Protein AF-A0A377UU51-F1 (afdb_monomer_lite)

Sequence (240 aa):
MYVAVKGGEKAIRAAHALQEQKRRGDGRLPELSVEQIGDQLSLAVDRVMTEGGIADRELAALALKQASGDNVEAIFLLRAYRTTLPRLAVSEPINTAEMRLERRISAVYKDIPGGQLLGPTYDYTHRLLDFTLLANGEAPSVQQADGEAEPTPHVFSLLTQQGLAKTEEDRGTPPDDITRTPPVYPCSRSSRLQQLMRAMKATCWRWPIRPSAAMAATIRLPARSAAATCRWKSSRKSWL

Organism: Klebsiella pneumoniae (NCBI:txid573)

Radius of gyration: 26.61 Å; chains: 1; bounding box: 72×54×82 Å

Secondary structure (DSSP, 8-state):
-------HHHHHHHHHHHHHHHHH--TTSPPPPHHHHHHHTHHHHHHHHHHHT---HHHHHHHHHHTTT-HHHHHHHHHHHHTTS-----PPPP-GGG---S-B--SS-SS-TT--B--S--TT------GGGGS--PPPPPPPP---------HHHHHHHTTSS-------PPPP-TTTS---SSPPHHHHHHHHHTS-HHHHTT----------------------------------

pLDDT: mean 82.19, std 23.67, range [23.73, 98.44]

InterPro domains:
  IPR008773 Phosphonate metabolism protein PhnI [PF05861] (1-201)

Structure (mmCIF, N/CA/C/O backbone):
data_AF-A0A377UU51-F1
#
_entry.id   AF-A0A377UU51-F1
#
loop_
_atom_site.group_PDB
_atom_site.id
_atom_site.type_symbol
_atom_site.label_atom_id
_atom_site.label_alt_id
_atom_site.label_comp_id
_atom_site.label_asym_id
_atom_site.label_entity_id
_atom_site.label_seq_id
_atom_site.pdbx_PDB_ins_code
_atom_site.Cartn_x
_atom_site.Cartn_y
_atom_site.Cartn_z
_atom_site.occupancy
_atom_site.B_iso_or_equiv
_atom_site.auth_seq_id
_atom_site.auth_comp_id
_atom_site.auth_asym_id
_atom_site.auth_atom_id
_atom_site.pdbx_PDB_model_num
ATOM 1 N N . MET A 1 1 ? 3.024 -12.412 54.256 1.00 44.19 1 MET A N 1
ATOM 2 C CA . MET A 1 1 ? 3.393 -13.378 53.197 1.00 44.19 1 MET A CA 1
ATOM 3 C C . MET A 1 1 ? 2.656 -12.962 51.932 1.00 44.19 1 MET A C 1
ATOM 5 O O . MET A 1 1 ? 1.440 -12.862 51.992 1.00 44.19 1 MET A O 1
ATOM 9 N N . TYR A 1 2 ? 3.354 -12.628 50.843 1.00 53.91 2 TYR A N 1
ATOM 10 C CA . TYR A 1 2 ? 2.700 -12.329 49.561 1.00 53.91 2 TYR A CA 1
ATOM 11 C C . TYR A 1 2 ? 2.515 -13.632 48.781 1.00 53.91 2 TYR A C 1
ATOM 13 O O . TYR A 1 2 ? 3.465 -14.398 48.635 1.00 53.91 2 TYR A O 1
ATOM 21 N N . VAL A 1 3 ? 1.294 -13.891 48.317 1.00 50.16 3 VAL A N 1
ATOM 22 C CA . VAL A 1 3 ? 0.935 -15.078 47.530 1.00 50.16 3 VAL A CA 1
ATOM 23 C C . VAL A 1 3 ? 0.685 -14.634 46.094 1.00 50.16 3 VAL A C 1
ATOM 25 O O . VAL A 1 3 ? 0.010 -13.632 45.865 1.00 50.16 3 VAL A O 1
ATOM 28 N N . ALA A 1 4 ? 1.237 -15.360 45.122 1.00 63.25 4 ALA A N 1
ATOM 29 C CA . ALA A 1 4 ? 1.014 -15.066 43.713 1.00 63.25 4 ALA A CA 1
ATOM 30 C C . ALA A 1 4 ? -0.463 -15.294 43.352 1.00 63.25 4 ALA A C 1
ATOM 32 O O . ALA A 1 4 ? -0.976 -16.407 43.460 1.00 63.25 4 ALA A O 1
ATOM 33 N N . VAL A 1 5 ? -1.141 -14.238 42.906 1.00 68.44 5 VAL A N 1
ATOM 34 C CA . VAL A 1 5 ? -2.528 -14.288 42.423 1.00 68.44 5 VAL A CA 1
ATOM 35 C C . VAL A 1 5 ? -2.556 -14.177 40.903 1.00 68.44 5 VAL A C 1
ATOM 37 O O . VAL A 1 5 ? -1.841 -13.370 40.308 1.00 68.44 5 VAL A O 1
ATOM 40 N N . LYS A 1 6 ? -3.408 -14.979 40.255 1.00 75.50 6 LYS A N 1
ATOM 41 C CA . LYS A 1 6 ? -3.623 -14.901 38.805 1.00 75.50 6 LYS A CA 1
ATOM 42 C C . LYS A 1 6 ? -4.494 -13.683 38.481 1.00 75.50 6 LYS A C 1
ATOM 44 O O . LYS A 1 6 ? -5.688 -13.689 38.755 1.00 75.50 6 LYS A O 1
ATOM 49 N N . GLY A 1 7 ? -3.896 -12.647 37.892 1.00 82.75 7 GLY A N 1
ATOM 50 C CA . GLY A 1 7 ? -4.605 -11.446 37.415 1.00 82.75 7 GLY A CA 1
ATOM 51 C C . GLY A 1 7 ? -4.382 -11.112 35.935 1.00 82.75 7 GLY A C 1
ATOM 52 O O . GLY A 1 7 ? -5.117 -10.299 35.379 1.00 82.75 7 GLY A O 1
ATOM 53 N N . GLY A 1 8 ? -3.401 -11.752 35.287 1.00 88.56 8 GLY A N 1
ATOM 54 C CA . GLY A 1 8 ? -2.936 -11.378 33.947 1.00 88.56 8 GLY A CA 1
ATOM 55 C C . GLY A 1 8 ? -4.018 -11.446 32.869 1.00 88.56 8 GLY A C 1
ATOM 56 O O . GLY A 1 8 ? -4.219 -10.481 32.146 1.00 88.56 8 GLY A O 1
ATOM 57 N N . GLU A 1 9 ? -4.780 -12.539 32.800 1.00 91.12 9 GLU A N 1
ATOM 58 C CA . GLU A 1 9 ? -5.820 -12.705 31.773 1.00 91.12 9 GLU A CA 1
ATOM 59 C C . GLU A 1 9 ? -6.949 -11.667 31.899 1.00 91.12 9 GLU A C 1
ATOM 61 O O . GLU A 1 9 ? -7.429 -11.129 30.901 1.00 91.12 9 GLU A O 1
ATOM 66 N N . LYS A 1 10 ? -7.350 -11.341 33.135 1.00 92.75 10 LYS A N 1
ATOM 67 C CA . LYS A 1 10 ? -8.352 -10.299 33.393 1.00 92.75 10 LYS A CA 1
ATOM 68 C C . LYS A 1 10 ? -7.823 -8.922 32.987 1.00 92.75 10 LYS A C 1
ATOM 70 O O . LYS A 1 10 ? -8.565 -8.146 32.391 1.00 92.75 10 LYS A O 1
ATOM 75 N N . ALA A 1 11 ? -6.550 -8.639 33.270 1.00 94.06 11 ALA A N 1
ATOM 76 C CA . ALA A 1 11 ? -5.901 -7.396 32.865 1.00 94.06 11 ALA A CA 1
ATOM 77 C C . ALA A 1 11 ? -5.795 -7.273 31.336 1.00 94.06 11 ALA A C 1
ATOM 79 O O . ALA A 1 11 ? -6.116 -6.219 30.798 1.00 94.06 11 ALA A O 1
ATOM 80 N N . ILE A 1 12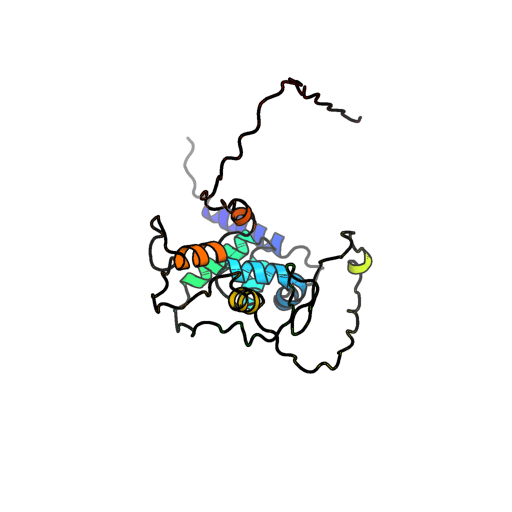 ? -5.431 -8.352 30.632 1.00 93.88 12 ILE A N 1
ATOM 81 C CA . ILE A 1 12 ? -5.356 -8.384 29.162 1.00 93.88 12 ILE A CA 1
ATOM 82 C C . ILE A 1 12 ? -6.734 -8.127 28.543 1.00 93.88 12 ILE A C 1
ATOM 84 O O . ILE A 1 12 ? -6.865 -7.255 27.689 1.00 93.88 12 ILE A O 1
ATOM 88 N N . ARG A 1 13 ? -7.783 -8.820 29.010 1.00 95.25 13 ARG A N 1
ATOM 89 C CA . ARG A 1 13 ? -9.154 -8.599 28.516 1.00 95.25 13 ARG A CA 1
ATOM 90 C C . ARG A 1 13 ? -9.622 -7.160 28.729 1.00 95.25 13 ARG A C 1
ATOM 92 O O . ARG A 1 13 ? -10.179 -6.564 27.813 1.00 95.25 13 ARG A O 1
ATOM 99 N N . ALA A 1 14 ? -9.367 -6.593 29.908 1.00 96.06 14 ALA A N 1
ATOM 100 C CA . ALA A 1 14 ? -9.698 -5.199 30.188 1.00 96.06 14 ALA A CA 1
ATOM 101 C C . ALA A 1 14 ? -8.906 -4.228 29.293 1.00 96.06 14 ALA A C 1
ATOM 103 O O . ALA A 1 14 ? -9.476 -3.270 28.781 1.00 96.06 14 ALA A O 1
ATOM 104 N N . ALA A 1 15 ? -7.618 -4.493 29.059 1.00 97.12 15 ALA A N 1
ATOM 105 C CA . ALA A 1 15 ? -6.785 -3.685 28.174 1.00 97.12 15 ALA A CA 1
ATOM 106 C C . ALA A 1 15 ? -7.277 -3.720 26.717 1.00 97.12 15 ALA A C 1
ATOM 108 O O . ALA A 1 15 ? -7.333 -2.673 26.075 1.00 97.12 15 ALA A O 1
ATOM 109 N N . HIS A 1 16 ? -7.689 -4.886 26.209 1.00 96.44 16 HIS A N 1
ATOM 110 C CA . HIS A 1 16 ? -8.275 -5.000 24.870 1.00 96.44 16 HIS A CA 1
ATOM 111 C C . HIS A 1 16 ? -9.587 -4.218 24.763 1.00 96.44 16 HIS A C 1
ATOM 113 O O . HIS A 1 16 ? -9.732 -3.421 23.842 1.00 96.44 16 HIS A O 1
ATOM 119 N N . ALA A 1 17 ? -10.490 -4.350 25.740 1.00 97.12 17 ALA A N 1
ATOM 120 C CA . ALA A 1 17 ? -11.738 -3.585 25.763 1.00 97.12 17 ALA A CA 1
ATOM 121 C C . ALA A 1 17 ? -11.487 -2.063 25.794 1.00 97.12 17 ALA A C 1
ATOM 123 O O . ALA A 1 17 ? -12.145 -1.308 25.079 1.00 97.12 17 ALA A O 1
ATOM 124 N N . LEU A 1 18 ? -10.491 -1.606 26.564 1.00 97.44 18 LEU A N 1
ATOM 125 C CA . LEU A 1 18 ? -10.068 -0.200 26.574 1.00 97.44 18 LEU A CA 1
ATOM 126 C C . LEU A 1 18 ? -9.535 0.249 25.207 1.00 97.44 18 LEU A C 1
ATOM 128 O O . LEU A 1 18 ? -9.848 1.353 24.761 1.00 97.44 18 LEU A O 1
ATOM 132 N N . GLN A 1 19 ? -8.752 -0.590 24.527 1.00 97.75 19 GLN A N 1
ATOM 133 C CA . GLN A 1 19 ? -8.234 -0.281 23.196 1.00 97.75 19 GLN A CA 1
ATOM 134 C C . GLN A 1 19 ? -9.350 -0.244 22.143 1.00 97.75 19 GLN A C 1
ATOM 136 O O . GLN A 1 19 ? -9.339 0.634 21.285 1.00 97.75 19 GLN A O 1
ATOM 141 N N . GLU A 1 20 ? -10.334 -1.139 22.216 1.00 96.75 20 GLU A N 1
ATOM 142 C CA . GLU A 1 20 ? -11.505 -1.150 21.331 1.00 96.75 20 GLU A CA 1
ATOM 143 C C . GLU A 1 20 ? -12.385 0.085 21.537 1.00 96.75 20 GLU A C 1
ATOM 145 O O . GLU A 1 20 ? -12.786 0.725 20.563 1.00 96.75 20 GLU A O 1
ATOM 150 N N . GLN A 1 21 ? -12.618 0.473 22.794 1.00 96.69 21 GLN A N 1
ATOM 151 C CA . GLN A 1 21 ? -13.317 1.712 23.129 1.00 96.69 21 GLN A CA 1
ATOM 152 C C . GLN A 1 21 ? -12.555 2.931 22.593 1.00 96.69 21 GLN A C 1
ATOM 154 O O . GLN A 1 21 ? -13.147 3.809 21.965 1.00 96.69 21 GLN A O 1
ATOM 159 N N . LYS A 1 22 ? -11.230 2.969 22.783 1.00 96.75 22 LYS A N 1
ATOM 160 C CA . LYS A 1 22 ? -10.374 4.045 22.270 1.00 96.75 22 LYS A CA 1
ATOM 161 C C . LYS A 1 22 ? -10.370 4.100 20.742 1.00 96.75 22 LYS A C 1
ATOM 163 O O . LYS A 1 22 ? -10.407 5.193 20.189 1.00 96.75 22 LYS A O 1
ATOM 168 N N . ARG A 1 23 ? -10.351 2.945 20.068 1.00 97.00 23 ARG A N 1
ATOM 169 C CA . ARG A 1 23 ? -10.465 2.835 18.606 1.00 97.00 23 ARG A CA 1
ATOM 170 C C . ARG A 1 23 ? -11.803 3.375 18.112 1.00 97.00 23 ARG A C 1
ATOM 172 O O . ARG A 1 23 ? -11.822 4.072 17.105 1.00 97.00 23 ARG A O 1
ATOM 179 N N . ARG A 1 24 ? -12.913 3.066 18.798 1.00 96.25 24 ARG A N 1
ATOM 180 C CA . ARG A 1 24 ? -14.241 3.577 18.421 1.00 96.25 24 ARG A CA 1
ATOM 181 C C . ARG A 1 24 ? -14.352 5.091 18.611 1.00 96.25 24 ARG A C 1
ATOM 183 O O . ARG A 1 24 ? -15.020 5.735 17.806 1.00 96.25 24 ARG A O 1
ATOM 190 N N . GLY A 1 25 ? -13.715 5.649 19.638 1.00 96.00 25 GLY A N 1
ATOM 191 C CA . GLY A 1 25 ? -13.740 7.086 19.912 1.00 96.00 25 GLY A CA 1
ATOM 192 C C . GLY A 1 25 ? -15.110 7.587 20.384 1.00 96.00 25 GLY A C 1
ATOM 193 O O . GLY A 1 25 ? -15.866 6.851 21.016 1.00 96.00 25 GLY A O 1
ATOM 194 N N . ASP A 1 26 ? -15.423 8.855 20.099 1.00 95.56 26 ASP A N 1
ATOM 195 C CA . ASP A 1 26 ? -16.706 9.466 20.466 1.00 95.56 26 ASP A CA 1
ATOM 196 C C . ASP A 1 26 ? -17.865 8.846 19.662 1.00 95.56 26 ASP A C 1
ATOM 198 O O . ASP A 1 26 ? -17.886 8.874 18.428 1.00 95.56 26 ASP A O 1
ATOM 202 N N . GLY A 1 27 ? -18.857 8.302 20.371 1.00 94.62 27 GLY A N 1
ATOM 203 C CA . GLY A 1 27 ? -20.055 7.703 19.782 1.00 94.62 27 GLY A CA 1
ATOM 204 C C . GLY A 1 27 ? -20.960 8.701 19.052 1.00 94.62 27 GLY A C 1
ATOM 205 O O . GLY A 1 27 ? -21.808 8.277 18.272 1.00 94.62 27 GLY A O 1
ATOM 206 N N . ARG A 1 28 ? -20.775 10.012 19.264 1.00 96.50 28 ARG A N 1
ATOM 207 C CA . ARG A 1 28 ? -21.476 11.068 18.515 1.00 96.50 28 ARG A CA 1
ATOM 208 C C . ARG A 1 28 ? -20.999 11.188 17.069 1.00 96.50 28 ARG A C 1
ATOM 210 O O . ARG A 1 28 ? -21.739 11.708 16.238 1.00 96.50 28 ARG A O 1
ATOM 217 N N . LEU A 1 29 ? -19.776 10.746 16.776 1.00 95.50 29 LEU A N 1
ATOM 218 C CA . LEU A 1 29 ? -19.238 10.724 15.422 1.00 95.50 29 LEU A CA 1
ATOM 219 C C . LEU A 1 29 ? -19.623 9.407 14.728 1.00 95.50 29 LEU A C 1
ATOM 221 O O . LEU A 1 29 ? -19.574 8.342 15.368 1.00 95.50 29 LEU A O 1
ATOM 225 N N . PRO A 1 30 ? -19.976 9.450 13.428 1.00 94.25 30 PRO A N 1
ATOM 226 C CA . PRO A 1 30 ? -20.134 8.246 12.624 1.00 94.25 30 PRO A CA 1
ATOM 227 C C . PRO A 1 30 ? -18.874 7.380 12.681 1.00 94.25 30 PRO A C 1
ATOM 229 O O . PRO A 1 30 ? -17.753 7.887 12.715 1.00 94.25 30 PRO A O 1
ATOM 232 N N . GLU A 1 31 ? -19.056 6.063 12.709 1.00 93.94 31 GLU A N 1
ATOM 233 C CA . GLU A 1 31 ? -17.927 5.141 12.654 1.00 93.94 31 GLU A CA 1
ATOM 234 C C . GLU A 1 31 ? -17.286 5.166 11.260 1.00 93.94 31 GLU A C 1
ATOM 236 O O . GLU A 1 31 ? -17.990 5.187 10.252 1.00 93.94 31 GLU A O 1
ATOM 241 N N . LEU A 1 32 ? -15.952 5.113 11.202 1.00 94.62 32 LEU A N 1
ATOM 242 C CA . LEU A 1 32 ? -15.224 4.982 9.941 1.00 94.62 32 LEU A CA 1
ATOM 243 C C . LEU A 1 32 ? -15.576 3.657 9.254 1.00 94.62 32 LEU A C 1
ATOM 245 O O . LEU A 1 32 ? -15.391 2.571 9.820 1.00 94.62 32 LEU A O 1
ATOM 249 N N . SER A 1 33 ? -16.058 3.736 8.020 1.00 96.75 33 SER A N 1
ATOM 250 C CA . SER A 1 33 ? -16.275 2.564 7.170 1.00 96.75 33 SER A CA 1
ATOM 251 C C . SER A 1 33 ? -14.964 2.089 6.535 1.00 96.75 33 SER A C 1
ATOM 253 O O . SER A 1 33 ? -14.002 2.846 6.398 1.00 96.75 33 SER A O 1
ATOM 255 N N . VAL A 1 34 ? -14.922 0.810 6.152 1.00 97.50 34 VAL A N 1
ATOM 256 C CA . VAL A 1 34 ? -13.775 0.242 5.424 1.00 97.50 34 VAL A CA 1
ATOM 257 C C . VAL A 1 34 ? -13.653 0.884 4.039 1.00 97.50 34 VAL A C 1
ATOM 259 O O . VAL A 1 34 ? -12.546 1.219 3.633 1.00 97.50 34 VAL A O 1
ATOM 262 N N . GLU A 1 35 ? -14.779 1.149 3.374 1.00 97.38 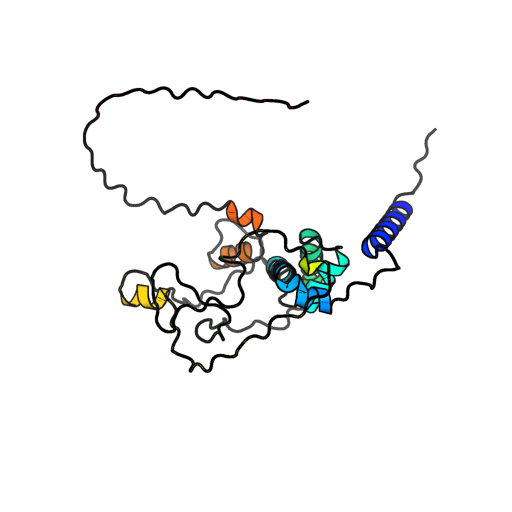35 GLU A N 1
ATOM 263 C CA . GLU A 1 35 ? -14.843 1.839 2.077 1.00 97.38 35 GLU A CA 1
ATOM 264 C C . GLU A 1 35 ? -14.217 3.241 2.140 1.00 97.38 35 GLU A C 1
ATOM 266 O O . GLU A 1 35 ? -13.331 3.555 1.350 1.00 97.38 35 GLU A O 1
ATOM 271 N N . GLN A 1 36 ? -14.565 4.052 3.151 1.00 96.50 36 GLN A N 1
ATOM 272 C CA . GLN A 1 36 ? -13.953 5.377 3.345 1.00 96.50 36 GLN A CA 1
ATOM 273 C C . GLN A 1 36 ? -12.429 5.300 3.480 1.00 96.50 36 GLN A C 1
ATOM 275 O O . GLN A 1 36 ? -11.716 6.118 2.905 1.00 96.50 36 GLN A O 1
ATOM 280 N N . ILE A 1 37 ? -11.916 4.319 4.227 1.00 97.62 37 ILE A N 1
ATOM 281 C CA . ILE A 1 37 ? -10.469 4.121 4.383 1.00 97.62 37 ILE A CA 1
ATOM 282 C C . ILE A 1 37 ? -9.851 3.670 3.052 1.00 97.62 37 ILE A C 1
ATOM 284 O O . ILE A 1 37 ? -8.806 4.187 2.658 1.00 97.62 37 ILE A O 1
ATOM 288 N N . GLY A 1 38 ? -10.504 2.735 2.358 1.00 96.81 38 GLY A N 1
ATOM 289 C CA . GLY A 1 38 ? -10.089 2.204 1.060 1.00 96.81 38 GLY A CA 1
ATOM 290 C C . GLY A 1 38 ? -9.939 3.279 -0.018 1.00 96.81 38 GLY A C 1
ATOM 291 O O . GLY A 1 38 ? -8.952 3.272 -0.762 1.00 96.81 38 GLY A O 1
ATOM 292 N N . ASP A 1 39 ? -10.881 4.218 -0.066 1.00 95.94 39 ASP A N 1
ATOM 293 C CA . ASP A 1 39 ? -10.961 5.225 -1.124 1.00 95.94 39 ASP A CA 1
ATOM 294 C C . ASP A 1 39 ? -10.231 6.522 -0.763 1.00 95.94 39 ASP A C 1
ATOM 296 O O . ASP A 1 39 ? -9.479 7.059 -1.577 1.00 95.94 39 ASP A O 1
ATOM 300 N N . GLN A 1 40 ? -10.394 7.020 0.467 1.00 96.25 40 GLN A N 1
ATOM 301 C CA . GLN A 1 40 ? -9.886 8.341 0.866 1.00 96.25 40 GLN A CA 1
ATOM 302 C C . GLN A 1 40 ? -8.470 8.284 1.450 1.00 96.25 40 GLN A C 1
ATOM 304 O O . GLN A 1 40 ? -7.736 9.269 1.388 1.00 96.25 40 GLN A O 1
ATOM 309 N N . LEU A 1 41 ? -8.055 7.134 1.997 1.00 97.25 41 LEU A N 1
ATOM 310 C CA . LEU A 1 41 ? -6.721 6.915 2.575 1.00 97.25 41 LEU A CA 1
ATOM 311 C C . LEU A 1 41 ? -5.898 5.909 1.753 1.00 97.25 41 LEU A C 1
ATOM 313 O O . LEU A 1 41 ? -5.062 5.175 2.288 1.00 97.25 41 LEU A O 1
ATOM 317 N N . SER A 1 42 ? -6.104 5.910 0.435 1.00 96.62 42 SER A N 1
ATOM 318 C CA . SER A 1 42 ? -5.521 4.968 -0.529 1.00 96.62 42 SER A CA 1
ATOM 319 C C . SER A 1 42 ? -4.003 4.786 -0.402 1.00 96.62 42 SER A C 1
ATOM 321 O O . SER A 1 42 ? -3.522 3.659 -0.402 1.00 96.62 42 SER A O 1
ATOM 323 N N . LEU A 1 43 ? -3.233 5.856 -0.174 1.00 97.06 43 LEU A N 1
ATOM 324 C CA . LEU A 1 43 ? -1.773 5.763 -0.017 1.00 97.06 43 LEU A CA 1
ATOM 325 C C . LEU A 1 43 ? -1.330 4.955 1.218 1.00 97.06 43 LEU A C 1
ATOM 327 O O . LEU A 1 43 ? -0.257 4.338 1.212 1.00 97.06 43 LEU A O 1
ATOM 331 N N . ALA A 1 44 ? -2.126 4.970 2.292 1.00 97.12 44 ALA A N 1
ATOM 332 C CA . ALA A 1 44 ? -1.881 4.136 3.466 1.00 97.12 44 ALA A CA 1
ATOM 333 C C . ALA A 1 44 ? -2.216 2.673 3.156 1.00 97.12 44 ALA A C 1
ATOM 335 O O . ALA A 1 44 ? -1.424 1.782 3.467 1.00 97.12 44 ALA A O 1
ATOM 336 N N . VAL A 1 45 ? -3.335 2.440 2.465 1.00 98.06 45 VAL A N 1
ATOM 337 C CA . VAL A 1 45 ? -3.765 1.114 1.999 1.00 98.06 45 VAL A CA 1
ATOM 338 C C . VAL A 1 45 ? -2.697 0.492 1.094 1.00 98.06 45 VAL A C 1
ATOM 340 O O . VAL A 1 45 ? -2.265 -0.629 1.350 1.00 98.06 45 VAL A O 1
ATOM 343 N N . ASP A 1 46 ? -2.167 1.238 0.123 1.00 97.12 46 ASP A N 1
ATOM 344 C CA . ASP A 1 46 ? -1.110 0.780 -0.789 1.00 97.12 46 ASP A CA 1
ATOM 345 C C . ASP A 1 46 ? 0.155 0.351 -0.041 1.00 97.12 46 ASP A C 1
ATOM 347 O O . ASP A 1 46 ? 0.799 -0.650 -0.375 1.00 97.12 46 ASP A O 1
ATOM 351 N N . ARG A 1 47 ? 0.516 1.091 1.014 1.00 96.69 47 ARG A N 1
ATOM 352 C CA . ARG A 1 47 ? 1.642 0.730 1.877 1.00 96.69 47 ARG A CA 1
ATOM 353 C C . ARG A 1 47 ? 1.377 -0.580 2.615 1.00 96.69 47 ARG A C 1
ATOM 355 O O . ARG A 1 47 ? 2.260 -1.439 2.628 1.00 96.69 47 ARG A O 1
ATOM 362 N N . VAL A 1 48 ? 0.196 -0.728 3.212 1.00 97.62 48 VAL A N 1
ATOM 363 C CA . VAL A 1 48 ? -0.182 -1.935 3.957 1.00 97.62 48 VAL A CA 1
ATOM 364 C C . VAL A 1 48 ? -0.253 -3.148 3.032 1.00 97.62 48 VAL A C 1
ATOM 366 O O . VAL A 1 48 ? 0.298 -4.185 3.386 1.00 97.62 48 VAL A O 1
ATOM 369 N N . MET A 1 49 ? -0.810 -3.021 1.825 1.00 97.50 49 MET A N 1
ATOM 370 C CA . MET A 1 49 ? -0.813 -4.096 0.823 1.00 97.50 49 MET A CA 1
ATOM 371 C C . MET A 1 49 ? 0.610 -4.529 0.447 1.00 97.50 49 MET A C 1
ATOM 373 O O . MET A 1 49 ? 0.932 -5.719 0.453 1.00 97.50 49 MET A O 1
ATOM 377 N N . THR A 1 50 ? 1.484 -3.557 0.164 1.00 96.62 50 THR A N 1
ATOM 378 C CA . THR A 1 50 ? 2.861 -3.812 -0.288 1.00 96.62 50 THR A CA 1
ATOM 379 C C . THR A 1 50 ? 3.693 -4.508 0.792 1.00 96.62 50 THR A C 1
ATOM 381 O O . THR A 1 50 ? 4.239 -5.588 0.567 1.00 96.62 50 THR A O 1
ATOM 384 N N . GLU A 1 51 ? 3.764 -3.930 1.994 1.00 96.38 51 GLU A N 1
ATOM 385 C CA . GLU A 1 51 ? 4.576 -4.472 3.095 1.00 96.38 51 GLU A CA 1
ATOM 386 C C . GLU A 1 51 ? 3.908 -5.705 3.753 1.00 96.38 51 GLU A C 1
ATOM 388 O O . GLU A 1 51 ? 4.587 -6.600 4.284 1.00 96.38 51 GLU A O 1
ATOM 393 N N . GLY A 1 52 ? 2.572 -5.771 3.682 1.00 95.31 52 GLY A N 1
ATOM 394 C CA . GLY A 1 52 ? 1.727 -6.864 4.162 1.00 95.31 52 GLY A CA 1
ATOM 395 C C . GLY A 1 52 ? 1.777 -8.116 3.284 1.00 95.31 52 GLY A C 1
ATOM 396 O O . GLY A 1 52 ? 1.671 -9.240 3.780 1.00 95.31 52 GLY A O 1
ATOM 397 N N . GLY A 1 53 ? 2.030 -7.943 1.985 1.00 95.00 53 GLY A N 1
ATOM 398 C CA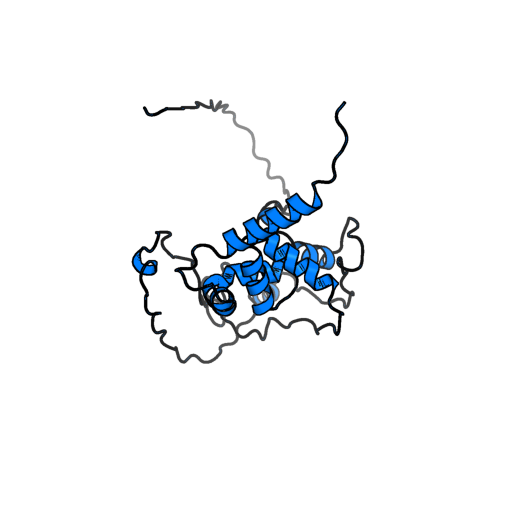 . GLY A 1 53 ? 2.205 -9.033 1.028 1.00 95.00 53 GLY A CA 1
ATOM 399 C C . GLY A 1 53 ? 0.901 -9.667 0.538 1.00 95.00 53 GLY A C 1
ATOM 400 O O . GLY A 1 53 ? 0.934 -10.825 0.115 1.00 95.00 53 GLY A O 1
ATOM 401 N N . ILE A 1 54 ? -0.214 -8.932 0.606 1.00 97.25 54 ILE A N 1
ATOM 402 C CA . ILE A 1 54 ? -1.506 -9.272 -0.005 1.00 97.25 54 ILE A CA 1
ATOM 403 C C . ILE A 1 54 ? -2.007 -8.025 -0.739 1.00 97.25 54 ILE A C 1
ATOM 405 O O . ILE A 1 54 ? -2.185 -6.976 -0.124 1.00 97.25 54 ILE A O 1
ATOM 409 N N . ALA A 1 55 ? -2.216 -8.138 -2.051 1.00 96.94 55 ALA A N 1
ATOM 410 C CA . ALA A 1 55 ? -2.742 -7.059 -2.885 1.00 96.94 55 ALA A CA 1
ATOM 411 C C . ALA A 1 55 ? -4.281 -7.079 -2.886 1.00 96.94 55 ALA A C 1
ATOM 413 O O . ALA A 1 55 ? -4.900 -7.425 -3.887 1.00 96.94 55 ALA A O 1
ATOM 414 N N . ASP A 1 56 ? -4.875 -6.752 -1.738 1.00 98.00 56 ASP A N 1
ATOM 415 C CA . ASP A 1 56 ? -6.322 -6.630 -1.538 1.00 98.00 56 ASP A CA 1
ATOM 416 C C . ASP A 1 56 ? -6.613 -5.341 -0.755 1.00 98.00 56 ASP A C 1
ATOM 418 O O . ASP A 1 56 ? -6.148 -5.168 0.379 1.00 98.00 56 ASP A O 1
ATOM 422 N N . ARG A 1 57 ? -7.350 -4.416 -1.386 1.00 97.81 57 ARG A N 1
ATOM 423 C CA . ARG A 1 57 ? -7.617 -3.083 -0.825 1.00 97.81 57 ARG A CA 1
ATOM 424 C C . ARG A 1 57 ? -8.544 -3.146 0.383 1.00 97.81 57 ARG A C 1
ATOM 426 O O . ARG A 1 57 ? -8.322 -2.408 1.340 1.00 97.81 57 ARG A O 1
ATOM 433 N N . GLU A 1 58 ? -9.550 -4.015 0.354 1.00 98.25 58 GLU A N 1
ATOM 434 C CA . GLU A 1 58 ? -10.540 -4.128 1.424 1.00 98.25 58 GLU A CA 1
ATOM 435 C C . GLU A 1 58 ? -9.894 -4.712 2.682 1.00 98.25 58 GLU A C 1
ATOM 437 O O . GLU A 1 58 ? -10.027 -4.148 3.770 1.00 98.25 58 GLU A O 1
ATOM 442 N N . LEU A 1 59 ? -9.096 -5.776 2.537 1.00 98.31 59 LEU A N 1
ATOM 443 C CA . LEU A 1 59 ? -8.378 -6.382 3.661 1.00 98.31 59 LEU A CA 1
ATOM 444 C C . LEU A 1 59 ? -7.336 -5.436 4.268 1.00 98.31 59 LEU A C 1
ATOM 446 O O . LEU A 1 59 ? -7.187 -5.377 5.490 1.00 98.31 59 LEU A O 1
ATOM 450 N N . ALA A 1 60 ? -6.622 -4.674 3.439 1.00 98.25 60 ALA A N 1
ATOM 451 C CA . ALA A 1 60 ? -5.672 -3.680 3.926 1.00 98.25 60 ALA A CA 1
ATOM 452 C C . ALA A 1 60 ? -6.373 -2.514 4.649 1.00 98.25 60 ALA A C 1
ATOM 454 O O . ALA A 1 60 ? -5.907 -2.081 5.707 1.00 98.25 60 ALA A O 1
ATOM 455 N N . ALA A 1 61 ? -7.514 -2.045 4.138 1.00 98.38 61 ALA A N 1
ATOM 456 C CA . ALA A 1 61 ? -8.338 -1.035 4.800 1.00 98.38 61 ALA A CA 1
ATOM 457 C C . ALA A 1 61 ? -8.939 -1.551 6.122 1.00 98.38 61 ALA A C 1
ATOM 459 O O . ALA A 1 61 ? -8.939 -0.831 7.123 1.00 98.38 61 ALA A O 1
ATOM 460 N N . LEU A 1 62 ? -9.369 -2.815 6.174 1.00 98.44 62 LEU A N 1
ATOM 461 C CA . LEU A 1 62 ? -9.823 -3.473 7.401 1.00 98.44 62 LEU A CA 1
ATOM 462 C C . LEU A 1 62 ? -8.700 -3.556 8.442 1.00 98.44 62 LEU A C 1
ATOM 464 O O . LEU A 1 62 ? -8.918 -3.218 9.606 1.00 98.44 62 LEU A O 1
ATOM 468 N N . ALA A 1 63 ? -7.492 -3.951 8.032 1.00 98.38 63 ALA A N 1
ATOM 469 C CA . ALA A 1 63 ? -6.334 -4.003 8.919 1.00 98.38 63 ALA A CA 1
ATOM 470 C C . ALA A 1 63 ? -5.992 -2.613 9.485 1.00 98.38 63 ALA A C 1
ATOM 472 O O . ALA A 1 63 ? -5.746 -2.481 10.685 1.00 98.38 63 ALA A O 1
ATOM 473 N N . LEU A 1 64 ? -6.055 -1.562 8.658 1.00 98.19 64 LEU A N 1
ATOM 474 C CA . LEU A 1 64 ? -5.888 -0.171 9.098 1.00 98.19 64 LEU A CA 1
ATOM 475 C C . LEU A 1 64 ? -6.967 0.255 10.095 1.00 98.19 64 LEU A C 1
ATOM 477 O O . LEU A 1 64 ? -6.644 0.853 11.124 1.00 98.19 64 LEU A O 1
ATOM 481 N N . LYS A 1 65 ? -8.234 -0.082 9.825 1.00 98.19 65 LYS A N 1
ATOM 482 C CA . LYS A 1 65 ? -9.350 0.179 10.741 1.00 98.19 65 LYS A CA 1
ATOM 483 C C . LYS A 1 65 ? -9.113 -0.499 12.089 1.00 98.19 65 LYS A C 1
ATOM 485 O O . LYS A 1 65 ? -9.241 0.141 13.131 1.00 98.19 65 LYS A O 1
ATOM 490 N N . GLN A 1 66 ? -8.739 -1.777 12.078 1.00 97.94 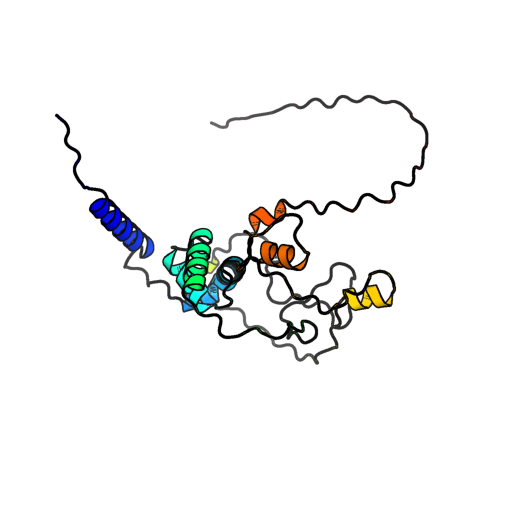66 GLN A N 1
ATOM 491 C CA . GLN A 1 66 ? -8.487 -2.568 13.282 1.00 97.94 66 GLN A CA 1
ATOM 492 C C . GLN A 1 66 ? -7.316 -2.016 14.106 1.00 97.94 66 GLN A C 1
ATOM 494 O O . GLN A 1 66 ? -7.410 -1.985 15.335 1.00 97.94 66 GLN A O 1
ATOM 499 N N . ALA A 1 67 ? -6.265 -1.544 13.435 1.00 97.62 67 ALA A N 1
ATOM 500 C CA . ALA A 1 67 ? -5.054 -0.979 14.026 1.00 97.62 67 ALA A CA 1
ATOM 501 C C . ALA A 1 67 ? -5.173 0.504 14.435 1.00 97.62 67 ALA A C 1
ATOM 503 O O . ALA A 1 67 ? -4.171 1.124 14.788 1.00 97.62 67 ALA A O 1
ATOM 504 N N . SER A 1 68 ? -6.367 1.106 14.374 1.00 96.56 68 SER A N 1
ATOM 505 C CA . SER A 1 68 ? -6.571 2.537 14.661 1.00 96.56 68 SER A CA 1
ATOM 506 C C . SER A 1 68 ? -5.673 3.462 13.816 1.00 96.56 68 SER A C 1
ATOM 508 O O . SER A 1 68 ? -5.231 4.507 14.293 1.00 96.56 68 SER A O 1
ATOM 510 N N . GLY A 1 69 ? -5.369 3.067 12.574 1.00 95.81 69 GLY A N 1
ATOM 511 C CA . GLY A 1 69 ? -4.488 3.804 11.662 1.00 95.81 69 GLY A CA 1
ATOM 512 C C . GLY A 1 69 ? -2.983 3.566 11.853 1.00 95.81 69 GLY A C 1
ATOM 513 O O . GLY A 1 69 ? -2.187 4.170 11.132 1.00 95.81 69 GLY A O 1
ATOM 514 N N . ASP A 1 70 ? -2.559 2.693 12.776 1.00 97.12 70 ASP A N 1
ATOM 515 C CA . ASP A 1 70 ? -1.150 2.302 12.883 1.00 97.12 70 ASP A CA 1
ATOM 516 C C . ASP A 1 70 ? -0.756 1.367 11.730 1.00 97.12 70 ASP A C 1
ATOM 518 O O . ASP A 1 70 ? -1.157 0.204 11.661 1.00 97.12 70 ASP A O 1
ATOM 522 N N . ASN A 1 71 ? 0.076 1.884 10.823 1.00 95.75 71 ASN A N 1
ATOM 523 C CA . ASN A 1 71 ? 0.564 1.136 9.670 1.00 95.75 71 ASN A CA 1
ATOM 524 C C . ASN A 1 71 ? 1.360 -0.116 10.062 1.00 95.75 71 ASN A C 1
ATOM 526 O O . ASN A 1 71 ? 1.260 -1.125 9.371 1.00 95.75 71 ASN A O 1
ATOM 530 N N . VAL A 1 72 ? 2.177 -0.066 11.121 1.00 96.12 72 VAL A N 1
ATOM 531 C CA . VAL A 1 72 ? 3.051 -1.193 11.493 1.00 96.12 72 VAL A CA 1
ATOM 532 C C . VAL A 1 72 ? 2.209 -2.366 11.982 1.00 96.12 72 VAL A C 1
ATOM 534 O O . VAL A 1 72 ? 2.414 -3.496 11.536 1.00 96.12 72 VAL A O 1
ATOM 537 N N . GLU A 1 73 ? 1.226 -2.083 12.834 1.00 96.88 73 GLU A N 1
ATOM 538 C CA . GLU A 1 73 ? 0.285 -3.087 13.328 1.00 96.88 73 GLU A CA 1
ATOM 539 C C . GLU A 1 73 ? -0.619 -3.606 12.201 1.00 96.88 73 GLU A C 1
ATOM 541 O O . GLU A 1 73 ? -0.780 -4.816 12.055 1.00 96.88 73 GLU A O 1
ATOM 546 N N . ALA A 1 74 ? -1.130 -2.731 11.326 1.00 97.81 74 ALA A N 1
ATOM 547 C CA . ALA A 1 74 ? -1.931 -3.141 10.168 1.00 97.81 74 ALA A CA 1
ATOM 548 C C . ALA A 1 74 ? -1.162 -4.084 9.223 1.00 97.81 74 ALA A C 1
ATOM 550 O O . ALA A 1 74 ? -1.690 -5.106 8.780 1.00 97.81 74 ALA A O 1
ATOM 551 N N . ILE A 1 75 ? 0.113 -3.786 8.950 1.00 97.31 75 ILE A N 1
ATOM 552 C CA . ILE A 1 75 ? 0.997 -4.660 8.165 1.00 97.31 75 ILE A CA 1
ATOM 553 C C . ILE A 1 75 ? 1.180 -6.005 8.867 1.00 97.31 75 ILE A C 1
ATOM 555 O O . ILE A 1 75 ? 1.142 -7.049 8.213 1.00 97.31 75 ILE A O 1
ATOM 559 N N . PHE A 1 76 ? 1.386 -6.003 10.185 1.00 96.81 76 PHE A N 1
ATOM 560 C CA . PHE A 1 76 ? 1.548 -7.236 10.947 1.00 96.81 76 PHE A CA 1
ATOM 561 C C . PHE A 1 76 ? 0.281 -8.099 10.911 1.00 96.81 76 PHE A C 1
ATOM 563 O O . PHE A 1 76 ? 0.382 -9.292 10.619 1.00 96.81 76 PHE A O 1
ATOM 570 N N . LEU A 1 77 ? -0.897 -7.495 11.093 1.00 97.88 77 LEU A N 1
ATOM 571 C CA . LEU A 1 77 ? -2.195 -8.159 10.962 1.00 97.88 77 LEU A CA 1
ATOM 572 C C . LEU A 1 77 ? -2.358 -8.810 9.586 1.00 97.88 77 LEU A C 1
ATOM 574 O O . LEU A 1 77 ? -2.677 -9.996 9.503 1.00 97.88 77 LEU A O 1
ATOM 578 N N . LEU A 1 78 ? -2.070 -8.081 8.503 1.00 97.44 78 LEU A N 1
ATOM 579 C CA . LEU A 1 78 ? -2.223 -8.610 7.146 1.00 97.44 78 LEU A CA 1
ATOM 580 C C . LEU A 1 78 ? -1.210 -9.730 6.839 1.00 97.44 78 LEU A C 1
ATOM 582 O O . LEU A 1 78 ? -1.548 -10.727 6.197 1.00 97.44 78 LEU A O 1
ATOM 586 N N . ARG A 1 79 ? 0.022 -9.634 7.359 1.00 96.31 79 ARG A N 1
ATOM 587 C CA . ARG A 1 79 ? 1.033 -10.707 7.249 1.00 96.31 79 ARG A CA 1
ATOM 588 C C . ARG A 1 79 ? 0.651 -11.948 8.036 1.00 96.31 79 ARG A C 1
ATOM 590 O O . ARG A 1 79 ? 0.918 -13.052 7.563 1.00 96.31 79 ARG A O 1
ATOM 597 N N . ALA A 1 80 ? 0.074 -11.772 9.222 1.00 97.25 80 ALA A N 1
ATOM 598 C CA . ALA A 1 80 ? -0.445 -12.869 10.023 1.00 97.25 80 ALA A CA 1
ATOM 599 C C . ALA A 1 80 ? -1.624 -13.533 9.305 1.00 97.25 80 ALA A C 1
ATOM 601 O O . ALA A 1 80 ? -1.651 -14.751 9.191 1.00 97.25 80 ALA A O 1
ATOM 602 N N . TYR A 1 81 ? -2.534 -12.752 8.719 1.00 97.88 81 TYR A N 1
ATOM 603 C CA . TYR A 1 81 ? -3.638 -13.288 7.927 1.00 97.88 81 TYR A CA 1
ATOM 604 C C . TYR A 1 81 ? -3.151 -14.097 6.718 1.00 97.88 81 TYR A C 1
ATOM 606 O O . TYR A 1 81 ? -3.661 -15.178 6.450 1.00 97.88 81 TYR A O 1
ATOM 614 N N . ARG A 1 82 ? -2.076 -13.668 6.044 1.00 96.19 82 ARG A N 1
ATOM 615 C CA . ARG A 1 82 ? -1.481 -14.434 4.934 1.00 96.19 82 ARG A CA 1
ATOM 616 C C . ARG A 1 82 ? -1.126 -15.880 5.308 1.00 96.19 82 ARG A C 1
ATOM 618 O O . ARG A 1 82 ? -1.133 -16.734 4.427 1.00 96.19 82 ARG A O 1
ATOM 625 N N . THR A 1 83 ? -0.770 -16.172 6.562 1.00 95.38 83 THR A N 1
ATOM 626 C CA . THR A 1 83 ? -0.377 -17.537 6.966 1.00 95.38 83 THR A CA 1
ATOM 627 C C . THR A 1 83 ? -1.563 -18.487 7.104 1.00 95.38 83 THR A C 1
ATOM 629 O O . THR A 1 83 ? -1.357 -19.698 7.107 1.00 95.38 83 THR A O 1
ATOM 632 N N . THR A 1 84 ? -2.789 -17.963 7.181 1.00 96.88 84 THR A N 1
ATOM 633 C CA . THR A 1 84 ? -4.017 -18.765 7.262 1.00 96.88 84 THR A CA 1
ATOM 634 C C . THR A 1 84 ? -4.565 -19.136 5.881 1.00 96.88 84 THR A C 1
ATOM 636 O O . THR A 1 84 ? -5.404 -20.029 5.777 1.00 96.88 84 THR A O 1
ATOM 639 N N . LEU A 1 85 ? -4.082 -18.484 4.817 1.00 96.12 85 LEU A N 1
ATOM 640 C CA . LEU A 1 85 ? -4.571 -18.661 3.452 1.00 96.12 85 LEU A CA 1
ATOM 641 C C . LEU A 1 85 ? -3.789 -19.742 2.682 1.00 96.12 85 LEU A C 1
ATOM 643 O O . LEU A 1 85 ? -2.553 -19.745 2.701 1.00 96.12 85 LEU A O 1
ATOM 647 N N . PRO A 1 86 ? -4.471 -20.627 1.928 1.00 96.00 86 PRO A N 1
ATOM 648 C CA . PRO A 1 86 ? -3.805 -21.553 1.021 1.00 96.00 86 PRO A CA 1
ATOM 649 C C . PRO A 1 86 ? -3.278 -20.829 -0.228 1.00 96.00 86 PRO A C 1
ATOM 651 O O . PRO A 1 86 ? -3.903 -19.912 -0.760 1.00 96.00 86 PRO A O 1
ATOM 654 N N . ARG A 1 87 ? -2.135 -21.282 -0.755 1.00 93.75 87 ARG A N 1
ATOM 655 C CA . ARG A 1 87 ? -1.615 -20.813 -2.049 1.00 93.75 87 ARG A CA 1
ATOM 656 C C . ARG A 1 87 ? -2.313 -21.570 -3.180 1.00 93.75 87 ARG A C 1
ATOM 658 O O . ARG A 1 87 ? -1.950 -22.706 -3.461 1.00 93.75 87 ARG A O 1
ATOM 665 N N . LEU A 1 88 ? -3.294 -20.929 -3.812 1.00 96.81 88 LEU A N 1
ATOM 666 C CA . LEU A 1 88 ? -4.116 -21.547 -4.861 1.00 96.81 88 LEU A CA 1
ATOM 667 C C . LEU A 1 88 ? -3.411 -21.624 -6.222 1.00 96.81 88 LEU A C 1
ATOM 669 O O . LEU A 1 88 ? -3.574 -22.601 -6.944 1.00 96.81 88 LEU A O 1
ATOM 673 N N . ALA A 1 89 ? -2.631 -20.601 -6.572 1.00 96.62 89 ALA A N 1
ATOM 674 C CA . ALA A 1 89 ? -1.975 -20.501 -7.870 1.00 96.62 89 ALA A CA 1
ATOM 675 C C . ALA A 1 89 ? -0.690 -19.661 -7.803 1.00 96.62 89 ALA A C 1
ATOM 677 O O . ALA A 1 89 ? -0.352 -19.056 -6.779 1.00 96.62 89 ALA A O 1
ATOM 678 N N . VAL A 1 90 ? 0.030 -19.635 -8.922 1.00 95.69 90 VAL A N 1
ATOM 679 C CA . VAL A 1 90 ? 1.133 -18.713 -9.205 1.00 95.69 90 VAL A CA 1
ATOM 680 C C . VAL A 1 90 ? 0.800 -18.031 -10.522 1.00 95.69 90 VAL A C 1
ATOM 682 O O . VAL A 1 90 ? 0.414 -18.714 -11.466 1.00 95.69 90 VAL A O 1
ATOM 685 N N . SER A 1 91 ? 0.894 -16.703 -10.568 1.00 96.06 91 SER A N 1
ATOM 686 C CA . SER A 1 91 ? 0.637 -15.961 -11.799 1.00 96.06 91 SER A CA 1
ATOM 687 C C . SER A 1 91 ? 1.758 -16.175 -12.809 1.00 96.06 91 SER A C 1
ATOM 689 O O . SER A 1 91 ? 2.896 -16.492 -12.450 1.00 96.06 91 SER A O 1
ATOM 691 N N . GLU A 1 92 ? 1.452 -15.897 -14.068 1.00 95.62 92 GLU A N 1
ATOM 692 C CA . GLU A 1 92 ? 2.480 -15.614 -15.060 1.00 95.62 92 GLU A CA 1
ATOM 693 C C . GLU A 1 92 ? 3.244 -14.323 -14.686 1.00 95.62 92 GLU A C 1
ATOM 695 O O . GLU A 1 92 ? 2.738 -13.503 -13.900 1.00 95.62 92 GLU A O 1
ATOM 700 N N . PRO A 1 93 ? 4.480 -14.137 -15.184 1.00 94.69 93 PRO A N 1
ATOM 701 C CA . PRO A 1 93 ? 5.213 -12.889 -15.008 1.00 94.69 93 PRO A CA 1
ATOM 702 C C . PRO A 1 93 ? 4.432 -11.690 -15.558 1.00 94.69 93 PRO A C 1
ATOM 704 O O . PRO A 1 93 ? 3.882 -11.737 -16.654 1.00 94.69 93 PRO A O 1
ATOM 707 N N . ILE A 1 94 ? 4.405 -10.593 -14.800 1.00 94.00 94 ILE A N 1
ATOM 708 C CA . ILE A 1 94 ? 3.672 -9.382 -15.186 1.00 94.00 94 ILE A CA 1
ATOM 709 C C . ILE A 1 94 ? 4.379 -8.701 -16.364 1.00 94.00 94 ILE A C 1
ATOM 711 O O . ILE A 1 94 ? 5.551 -8.333 -16.253 1.00 94.00 94 ILE A O 1
ATOM 715 N N . ASN A 1 95 ? 3.648 -8.458 -17.454 1.00 92.75 95 ASN A N 1
ATOM 716 C CA . ASN A 1 95 ? 4.123 -7.647 -18.571 1.00 92.75 95 ASN A CA 1
ATOM 717 C C . ASN A 1 95 ? 3.838 -6.156 -18.322 1.00 92.75 95 ASN A C 1
ATOM 719 O O . ASN A 1 95 ? 2.738 -5.666 -18.564 1.00 92.75 95 ASN A O 1
ATOM 723 N N . THR A 1 96 ? 4.836 -5.404 -17.851 1.00 93.38 96 THR A N 1
ATOM 724 C CA . THR A 1 96 ? 4.671 -3.963 -17.587 1.00 93.38 96 THR A CA 1
ATOM 725 C C . THR A 1 96 ? 4.674 -3.092 -18.842 1.00 93.38 96 THR A C 1
ATOM 727 O O . THR A 1 96 ? 4.401 -1.899 -18.728 1.00 93.38 96 THR A O 1
ATOM 730 N N . ALA A 1 97 ? 4.975 -3.649 -20.020 1.00 90.12 97 ALA A N 1
ATOM 731 C CA . ALA A 1 97 ? 4.940 -2.903 -21.278 1.00 90.12 97 ALA A CA 1
ATOM 732 C C . ALA A 1 97 ? 3.501 -2.634 -21.756 1.00 90.12 97 ALA A C 1
ATOM 734 O O . ALA A 1 97 ? 3.264 -1.653 -22.452 1.00 90.12 97 ALA A O 1
ATOM 735 N N . GLU A 1 98 ? 2.547 -3.470 -21.339 1.00 89.50 98 GLU A N 1
ATOM 736 C CA . GLU A 1 98 ? 1.115 -3.362 -21.665 1.00 89.50 98 GLU A CA 1
ATOM 737 C C . GLU A 1 98 ? 0.306 -2.698 -20.538 1.00 89.50 98 GLU A C 1
ATOM 739 O O . GLU A 1 98 ? -0.920 -2.781 -20.481 1.00 89.50 98 GLU A O 1
ATOM 744 N N . MET A 1 99 ? 0.989 -2.039 -19.599 1.00 92.44 99 MET A N 1
ATOM 745 C CA . MET A 1 99 ? 0.338 -1.377 -18.476 1.00 92.44 99 MET A CA 1
ATOM 746 C C . MET A 1 99 ? -0.560 -0.235 -18.963 1.00 92.44 99 MET A C 1
ATOM 748 O O . MET A 1 99 ? -0.096 0.697 -19.619 1.00 92.44 99 MET A O 1
ATOM 752 N N . ARG A 1 100 ? -1.832 -0.243 -18.547 1.00 91.12 100 ARG A N 1
ATOM 753 C CA . ARG A 1 100 ? -2.683 0.949 -18.623 1.00 91.12 100 ARG A CA 1
ATOM 754 C C . ARG A 1 100 ? -2.132 2.000 -17.661 1.00 91.12 100 ARG A C 1
ATOM 756 O O . ARG A 1 100 ? -2.166 1.817 -16.447 1.00 91.12 100 ARG A O 1
ATOM 763 N N . LEU A 1 101 ? -1.599 3.081 -18.214 1.00 91.12 101 LEU A N 1
ATOM 764 C CA . LEU A 1 101 ? -0.861 4.075 -17.446 1.00 91.12 101 LEU A CA 1
ATOM 765 C C . LEU A 1 101 ? -1.800 5.033 -16.708 1.00 91.12 101 LEU A C 1
ATOM 767 O O . LEU A 1 101 ? -2.618 5.706 -17.327 1.00 91.12 101 LEU A O 1
ATOM 771 N N . GLU A 1 102 ? -1.608 5.163 -15.396 1.00 92.00 102 GLU A N 1
ATOM 772 C CA . GLU A 1 102 ? -2.116 6.309 -14.626 1.00 92.00 102 GLU A CA 1
ATOM 773 C C . GLU A 1 102 ? -1.070 7.422 -14.514 1.00 92.00 102 GLU A C 1
ATOM 775 O O . GLU A 1 102 ? -1.403 8.604 -14.471 1.00 92.00 102 GLU A O 1
ATOM 780 N N . ARG A 1 103 ? 0.213 7.044 -14.483 1.00 93.38 103 ARG A N 1
ATOM 781 C CA . ARG A 1 103 ? 1.350 7.953 -14.347 1.00 93.38 103 ARG A CA 1
ATOM 782 C C . ARG A 1 103 ? 2.587 7.376 -15.028 1.00 93.38 103 ARG A C 1
ATOM 784 O O . ARG A 1 103 ? 2.911 6.203 -14.856 1.00 93.38 103 ARG A O 1
ATOM 791 N N . ARG A 1 104 ? 3.322 8.220 -15.752 1.00 92.94 104 ARG A N 1
ATOM 792 C CA . ARG A 1 104 ? 4.588 7.893 -16.415 1.00 92.94 104 ARG A CA 1
ATOM 793 C C . ARG A 1 104 ? 5.487 9.119 -16.469 1.00 92.94 104 ARG A C 1
ATOM 795 O O . ARG A 1 104 ? 5.187 10.079 -17.167 1.00 92.94 104 ARG A O 1
ATOM 802 N N . ILE A 1 105 ? 6.623 9.047 -15.786 1.00 94.06 105 ILE A N 1
ATOM 803 C CA . ILE A 1 105 ? 7.623 10.115 -15.794 1.00 94.06 105 ILE A CA 1
ATOM 804 C C . ILE A 1 105 ? 9.029 9.567 -16.053 1.00 94.06 105 ILE A C 1
ATOM 806 O O . ILE A 1 105 ? 9.363 8.461 -15.630 1.00 94.06 105 ILE A O 1
ATOM 810 N N . SER A 1 106 ? 9.867 10.355 -16.719 1.00 94.00 106 SER A N 1
ATOM 811 C CA . SER A 1 106 ? 11.299 10.104 -16.892 1.00 94.00 106 SER A CA 1
ATOM 812 C C . SER A 1 106 ? 12.092 11.355 -16.559 1.00 94.00 106 SER A C 1
ATOM 814 O O . SER A 1 106 ? 11.828 12.420 -17.106 1.00 94.00 106 SER A O 1
ATOM 816 N N . ALA A 1 107 ? 13.093 11.212 -15.692 1.00 94.12 107 ALA A N 1
ATOM 817 C CA . ALA A 1 107 ? 14.003 12.300 -15.338 1.00 94.12 107 ALA A CA 1
ATOM 818 C C . ALA A 1 107 ? 15.225 12.405 -16.273 1.00 94.12 107 ALA A C 1
ATOM 820 O O . ALA A 1 107 ? 15.991 13.357 -16.166 1.00 94.12 107 ALA A O 1
ATOM 821 N N . VAL A 1 108 ? 15.446 11.416 -17.150 1.00 92.06 108 VAL A N 1
ATOM 822 C CA . VAL A 1 108 ? 16.663 11.322 -17.984 1.00 92.06 108 VAL A CA 1
ATOM 823 C C . VAL A 1 108 ? 16.575 12.213 -19.221 1.00 92.06 108 VAL A C 1
ATOM 825 O O . VAL A 1 108 ? 17.560 12.828 -19.618 1.00 92.06 108 VAL A O 1
ATOM 828 N N . TYR A 1 109 ? 15.389 12.287 -19.819 1.00 89.69 109 TYR A N 1
ATOM 829 C CA . TYR A 1 109 ? 15.117 13.092 -21.003 1.00 89.69 109 TYR A CA 1
ATOM 830 C C . TYR A 1 109 ? 14.027 14.101 -20.683 1.00 89.69 109 TYR A C 1
ATOM 832 O O . TYR A 1 109 ? 13.141 13.825 -19.875 1.00 89.69 109 TYR A O 1
ATOM 840 N N . LYS A 1 110 ? 14.082 15.252 -21.354 1.00 90.69 110 LYS A N 1
ATOM 841 C CA . LYS A 1 110 ? 13.011 16.246 -21.291 1.00 90.69 110 LYS A CA 1
ATOM 842 C C . LYS A 1 110 ? 11.701 15.642 -21.811 1.00 90.69 110 LYS A C 1
ATOM 844 O O . LYS A 1 110 ? 10.730 15.562 -21.064 1.00 90.69 110 LYS A O 1
ATOM 849 N N . ASP A 1 111 ? 11.747 15.112 -23.032 1.00 87.88 111 ASP A N 1
ATOM 850 C CA . ASP A 1 111 ? 10.616 14.491 -23.718 1.00 87.88 111 ASP A CA 1
ATOM 851 C C . ASP A 1 111 ? 10.956 13.043 -24.101 1.00 87.88 111 ASP A C 1
ATOM 853 O O . ASP A 1 111 ? 12.107 12.712 -24.396 1.00 87.88 111 ASP A O 1
ATOM 857 N N . ILE A 1 112 ? 9.950 12.170 -24.066 1.00 90.38 112 ILE A N 1
ATOM 858 C CA . ILE A 1 112 ? 10.053 10.738 -24.376 1.00 90.38 112 ILE A CA 1
ATOM 859 C C . ILE A 1 112 ? 8.882 10.329 -25.280 1.00 90.38 112 ILE A C 1
ATOM 861 O O . ILE A 1 112 ? 7.831 10.965 -25.201 1.00 90.38 112 ILE A O 1
ATOM 865 N N . PRO A 1 113 ? 9.009 9.267 -26.100 1.00 89.44 113 PRO A N 1
ATOM 866 C CA . PRO A 1 113 ? 7.887 8.755 -26.891 1.00 89.44 113 PRO A CA 1
ATOM 867 C C . PRO A 1 113 ? 6.681 8.439 -25.996 1.00 89.44 113 PRO A C 1
ATOM 869 O O . PRO A 1 113 ? 6.867 7.846 -24.923 1.00 89.44 113 PRO A O 1
ATOM 872 N N . GLY A 1 114 ? 5.486 8.886 -26.391 1.00 88.06 114 GLY A N 1
ATOM 873 C CA . GLY A 1 114 ? 4.260 8.829 -25.587 1.00 88.06 114 GLY A CA 1
ATOM 874 C C . GLY A 1 114 ? 4.175 9.861 -24.451 1.00 88.06 114 GLY A C 1
ATOM 875 O O . GLY A 1 114 ? 3.295 9.773 -23.601 1.00 88.06 114 GLY A O 1
ATOM 876 N N . GLY A 1 115 ? 5.113 10.811 -24.386 1.00 90.50 115 GLY A N 1
ATOM 877 C CA . GLY A 1 115 ? 5.064 11.964 -23.489 1.00 90.50 115 GLY A CA 1
ATOM 878 C C . GLY A 1 115 ? 5.296 11.679 -21.999 1.00 90.50 115 GLY A C 1
ATOM 879 O O . GLY A 1 115 ? 5.506 10.547 -21.552 1.00 90.50 115 GLY A O 1
ATOM 880 N N . GLN A 1 116 ? 5.288 12.759 -21.217 1.00 91.06 116 GLN A N 1
ATOM 881 C CA . GLN A 1 116 ? 5.360 12.734 -19.755 1.00 91.06 116 GLN A CA 1
ATOM 882 C C . GLN A 1 116 ? 3.932 12.837 -19.199 1.00 91.06 116 GLN A C 1
ATOM 884 O O . GLN A 1 116 ? 3.270 13.857 -19.371 1.00 91.06 116 GLN A O 1
ATOM 889 N N . LEU A 1 117 ? 3.462 11.798 -18.513 1.00 91.94 117 LEU A N 1
ATOM 890 C CA . LEU A 1 117 ? 2.142 11.744 -17.892 1.00 91.94 117 LEU A CA 1
ATOM 891 C C . LEU A 1 117 ? 2.286 11.887 -16.373 1.00 91.94 117 LEU A C 1
ATOM 893 O O . LEU A 1 117 ? 2.683 10.943 -15.689 1.00 91.94 117 LEU A O 1
ATOM 897 N N . LEU A 1 118 ? 1.955 13.060 -15.826 1.00 92.50 118 LEU A N 1
ATOM 898 C CA . LEU A 1 118 ? 2.041 13.287 -14.379 1.00 92.50 118 LEU A CA 1
ATOM 899 C C . LEU A 1 118 ? 1.012 12.452 -13.605 1.00 92.50 118 LEU A C 1
ATOM 901 O O . LEU A 1 118 ? 1.351 11.902 -12.563 1.00 92.50 118 LEU A O 1
ATOM 905 N N . GLY A 1 119 ? -0.218 12.320 -14.098 1.00 92.62 119 GLY A N 1
ATOM 906 C CA . GLY A 1 119 ? -1.268 11.618 -13.358 1.00 92.62 119 GLY A CA 1
ATOM 907 C C . GLY A 1 119 ? -1.554 12.224 -11.971 1.00 92.62 119 GLY A C 1
ATOM 908 O O . GLY A 1 119 ? -1.126 13.347 -11.680 1.00 92.62 119 GLY A O 1
ATOM 909 N N . PRO A 1 120 ? -2.256 11.490 -11.090 1.00 94.06 120 PRO A N 1
ATOM 910 C CA . PRO A 1 120 ? -2.504 11.914 -9.714 1.00 94.06 120 PRO A CA 1
ATOM 911 C C . PRO A 1 120 ? -1.194 11.973 -8.915 1.00 94.06 120 PRO A C 1
ATOM 913 O O . PRO A 1 120 ? -0.508 10.964 -8.748 1.00 94.06 120 PRO A O 1
ATOM 916 N N . THR A 1 121 ? -0.811 13.154 -8.423 1.00 95.62 121 THR A N 1
ATOM 917 C CA . THR A 1 121 ? 0.419 13.318 -7.634 1.00 95.62 121 THR A CA 1
ATOM 918 C C . THR A 1 121 ? 0.354 14.499 -6.670 1.00 95.62 121 THR A C 1
ATOM 920 O O . THR A 1 121 ? -0.331 15.487 -6.918 1.00 95.62 121 THR A O 1
ATOM 923 N N . TYR A 1 122 ? 1.127 14.401 -5.586 1.00 94.44 122 TYR A N 1
ATOM 924 C CA . TYR A 1 122 ? 1.440 15.516 -4.688 1.00 94.44 122 TYR A CA 1
ATOM 925 C C . TYR A 1 122 ? 2.737 16.245 -5.074 1.00 94.44 122 TYR A C 1
ATOM 927 O O . TYR A 1 122 ? 3.130 17.206 -4.407 1.00 94.44 122 TYR A O 1
ATOM 935 N N . ASP A 1 123 ? 3.433 15.806 -6.124 1.00 94.88 123 ASP A N 1
ATOM 936 C CA . ASP A 1 123 ? 4.598 16.525 -6.636 1.00 94.88 123 ASP A CA 1
ATOM 937 C C . ASP A 1 123 ? 4.197 17.941 -7.064 1.00 94.88 123 ASP A C 1
ATOM 939 O O . ASP A 1 123 ? 3.092 18.167 -7.551 1.00 94.88 123 ASP A O 1
ATOM 943 N N . TYR A 1 124 ? 5.100 18.904 -6.868 1.00 94.06 124 TYR A N 1
ATOM 944 C CA . TYR A 1 124 ? 4.890 20.328 -7.179 1.00 94.06 124 TYR A CA 1
ATOM 945 C C . TYR A 1 124 ? 3.823 21.051 -6.338 1.00 94.06 124 TYR A C 1
ATOM 947 O O . TYR A 1 124 ? 3.626 22.252 -6.512 1.00 94.06 124 TYR A O 1
ATOM 955 N N . THR A 1 125 ? 3.186 20.377 -5.377 1.00 94.44 125 THR A N 1
ATOM 956 C CA . THR A 1 125 ? 2.284 21.038 -4.424 1.00 94.44 125 THR A CA 1
ATOM 957 C C . THR A 1 125 ? 3.053 21.866 -3.392 1.00 94.44 125 THR A C 1
ATOM 959 O O . THR A 1 125 ? 4.135 21.493 -2.922 1.00 94.44 125 THR A O 1
ATOM 962 N N . HIS A 1 126 ? 2.481 23.003 -2.993 1.00 95.12 126 HIS A N 1
ATOM 963 C CA . HIS A 1 126 ? 2.961 23.744 -1.830 1.00 95.12 126 HIS A CA 1
ATOM 964 C C . HIS A 1 126 ? 2.507 23.020 -0.560 1.00 95.12 126 HIS A C 1
ATOM 966 O O . HIS A 1 126 ? 1.317 22.807 -0.354 1.00 95.12 126 HIS A O 1
ATOM 972 N N . ARG A 1 127 ? 3.454 22.644 0.306 1.00 93.69 127 ARG A N 1
ATOM 973 C CA . ARG A 1 127 ? 3.193 21.871 1.535 1.00 93.69 127 ARG A CA 1
ATOM 974 C C . ARG A 1 127 ? 2.636 22.747 2.660 1.00 93.69 127 ARG A C 1
ATOM 976 O O . ARG A 1 127 ? 3.263 22.898 3.707 1.00 93.69 127 ARG A O 1
ATOM 983 N N . LEU A 1 128 ? 1.483 23.352 2.415 1.00 95.94 128 LEU A N 1
ATOM 984 C CA . LEU A 1 128 ? 0.716 24.129 3.382 1.00 95.94 128 LEU A CA 1
ATOM 985 C C . LEU A 1 128 ? -0.497 23.305 3.824 1.00 95.94 128 LEU A C 1
ATOM 987 O O . LEU A 1 128 ? -1.054 22.555 3.027 1.00 95.94 128 LEU A O 1
ATOM 991 N N . LEU A 1 129 ? -0.884 23.418 5.097 1.00 95.00 129 LEU A N 1
ATOM 992 C CA . LEU A 1 129 ? -2.096 22.762 5.584 1.00 95.00 129 LEU A CA 1
ATOM 993 C C . LEU A 1 129 ? -3.320 23.432 4.966 1.00 95.00 129 LEU A C 1
ATOM 995 O O . LEU A 1 129 ? -3.486 24.648 5.071 1.00 95.00 129 LEU A O 1
ATOM 999 N N . ASP A 1 130 ? -4.172 22.623 4.350 1.00 92.75 130 ASP A N 1
ATOM 1000 C CA . ASP A 1 130 ? -5.416 23.079 3.755 1.00 92.75 130 ASP A CA 1
ATOM 1001 C C . ASP A 1 130 ? -6.555 23.002 4.781 1.00 92.75 130 ASP A C 1
ATOM 1003 O O . ASP A 1 130 ? -7.087 21.932 5.077 1.00 92.75 130 ASP A O 1
ATOM 1007 N N . PHE A 1 131 ? -6.918 24.154 5.349 1.00 93.50 131 PHE A N 1
ATOM 1008 C CA . PHE A 1 131 ? -8.005 24.255 6.327 1.00 93.50 131 PHE A CA 1
ATOM 1009 C C . PHE A 1 131 ? -9.396 24.082 5.706 1.00 93.50 131 PHE A C 1
ATOM 1011 O O . PHE A 1 131 ? -10.358 23.890 6.450 1.00 93.50 131 PHE A O 1
ATOM 1018 N N . THR A 1 132 ? -9.526 24.123 4.375 1.00 91.25 132 THR A N 1
ATOM 1019 C CA . THR A 1 132 ? -10.823 23.917 3.712 1.00 91.25 132 THR A CA 1
ATOM 1020 C C . THR A 1 132 ? -11.344 22.493 3.915 1.00 91.25 132 THR A C 1
ATOM 1022 O O . THR A 1 132 ? -12.550 22.305 4.042 1.00 91.25 132 THR A O 1
ATOM 1025 N N . LEU A 1 133 ? -10.445 21.518 4.098 1.00 91.75 133 LEU A N 1
ATOM 1026 C CA . LEU A 1 133 ? -10.762 20.109 4.365 1.00 91.75 133 LEU A CA 1
ATOM 1027 C C . LEU A 1 133 ? -11.390 19.848 5.748 1.00 91.75 133 LEU A C 1
ATOM 1029 O O . LEU A 1 133 ? -11.814 18.728 6.023 1.00 91.75 133 LEU A O 1
ATOM 1033 N N . LEU A 1 134 ? -11.446 20.849 6.638 1.00 91.56 134 LEU A N 1
ATOM 1034 C CA . LEU A 1 134 ? -12.212 20.751 7.891 1.00 91.56 134 LEU A CA 1
ATOM 1035 C C . LEU A 1 134 ? -13.726 20.872 7.663 1.00 91.56 134 LEU A C 1
ATOM 1037 O O . LEU A 1 134 ? -14.507 20.497 8.538 1.00 91.56 134 LEU A O 1
ATOM 1041 N N . ALA A 1 135 ? -14.139 21.403 6.512 1.00 89.44 135 ALA A N 1
ATOM 1042 C CA . ALA A 1 135 ? -15.518 21.425 6.053 1.00 89.44 135 ALA A CA 1
ATOM 1043 C C . ALA A 1 135 ? -15.703 20.420 4.904 1.00 89.44 135 ALA A C 1
ATOM 1045 O O . ALA A 1 135 ? -14.744 20.011 4.253 1.00 89.44 135 ALA A O 1
ATOM 1046 N N . ASN A 1 136 ? -16.950 20.024 4.637 1.00 75.69 136 ASN A N 1
ATOM 1047 C CA . ASN A 1 136 ? -17.248 19.194 3.471 1.00 75.69 136 ASN A CA 1
ATOM 1048 C C . ASN A 1 136 ? -16.963 20.002 2.196 1.00 75.69 136 ASN A C 1
ATOM 1050 O O . ASN A 1 136 ? -17.589 21.039 1.976 1.00 75.69 136 ASN A O 1
ATOM 1054 N N . GLY A 1 137 ? -16.020 19.529 1.383 1.00 77.75 137 GLY A N 1
ATOM 1055 C CA . GLY A 1 137 ? -15.695 20.089 0.074 1.00 77.75 137 GLY A CA 1
ATOM 1056 C C . GLY A 1 137 ? -16.174 19.182 -1.056 1.00 77.75 137 GLY A C 1
ATOM 1057 O O . GLY A 1 137 ? -16.281 17.967 -0.890 1.00 77.75 137 GLY A O 1
ATOM 1058 N N . GLU A 1 138 ? -16.451 19.773 -2.214 1.00 84.44 138 GLU A N 1
ATOM 1059 C CA . GLU A 1 138 ? -16.715 19.027 -3.444 1.00 84.44 138 GLU A CA 1
ATOM 1060 C C . GLU A 1 138 ? -15.396 18.724 -4.162 1.00 84.44 138 GLU A C 1
ATOM 1062 O O . GLU A 1 138 ? -14.488 19.559 -4.207 1.00 84.44 138 GLU A O 1
ATOM 1067 N N . ALA A 1 139 ? -15.277 17.519 -4.724 1.00 86.31 139 ALA A N 1
ATOM 1068 C CA . ALA A 1 139 ? -14.122 17.169 -5.540 1.00 86.31 139 ALA A CA 1
ATOM 1069 C C . ALA A 1 139 ? -14.135 17.982 -6.849 1.00 86.31 139 ALA A C 1
ATOM 1071 O O . ALA A 1 139 ? -15.203 18.178 -7.437 1.00 86.31 139 ALA A O 1
ATOM 1072 N N . PRO A 1 140 ? -12.970 18.436 -7.346 1.00 87.44 140 PRO A N 1
ATOM 1073 C CA . PRO A 1 140 ? -12.912 19.148 -8.612 1.00 87.44 140 PRO A CA 1
ATOM 1074 C C . PRO A 1 140 ? -13.364 18.239 -9.760 1.00 87.44 140 PRO A C 1
ATOM 1076 O O . PRO A 1 140 ? -12.979 17.071 -9.841 1.00 87.44 140 PRO A O 1
ATOM 1079 N N . SER A 1 141 ? -14.151 18.794 -10.683 1.00 87.31 141 SER A N 1
ATOM 1080 C CA . SER A 1 141 ? -14.462 18.116 -11.940 1.00 87.31 141 SER A CA 1
ATOM 1081 C C . SER A 1 141 ? -13.204 18.055 -12.807 1.00 87.31 141 SER A C 1
ATOM 1083 O O . SER A 1 141 ? -12.562 19.076 -13.062 1.00 87.31 141 SER A O 1
ATOM 1085 N N . VAL A 1 142 ? -12.840 16.852 -13.248 1.00 87.25 142 VAL A N 1
ATOM 1086 C CA . VAL A 1 142 ? -11.686 16.629 -14.122 1.00 87.25 142 VAL A CA 1
ATOM 1087 C C . VAL A 1 142 ? -12.171 16.582 -15.565 1.00 87.25 142 VAL A C 1
ATOM 1089 O O . VAL A 1 142 ? -13.028 15.771 -15.912 1.00 87.25 142 VAL A O 1
ATOM 1092 N N . GLN A 1 143 ? -11.606 17.440 -16.414 1.00 84.81 143 GLN A N 1
ATOM 1093 C CA . GLN A 1 143 ? -11.830 17.364 -17.854 1.00 84.81 143 GLN A CA 1
ATOM 1094 C C . GLN A 1 143 ? -11.140 16.117 -18.405 1.00 84.81 143 GLN A C 1
ATOM 1096 O O . GLN A 1 143 ? -9.947 15.907 -18.180 1.00 84.81 143 GLN A O 1
ATOM 1101 N N . GLN A 1 144 ? -11.891 15.292 -19.127 1.00 80.88 144 GLN A N 1
ATOM 1102 C CA . GLN A 1 144 ? -11.312 14.192 -19.885 1.00 80.88 144 GLN A CA 1
ATOM 1103 C C . GLN A 1 144 ? -10.698 14.769 -21.157 1.00 80.88 144 GLN A C 1
ATOM 1105 O O . GLN A 1 144 ? -11.364 15.484 -21.903 1.00 80.88 144 GLN A O 1
ATOM 1110 N N . ALA A 1 145 ? -9.414 14.501 -21.366 1.00 77.62 145 ALA A N 1
ATOM 1111 C CA . ALA A 1 145 ? -8.761 14.805 -22.624 1.00 77.62 145 ALA A CA 1
ATOM 1112 C C . ALA A 1 145 ? -8.933 13.606 -23.559 1.00 77.62 145 ALA A C 1
ATOM 1114 O O . ALA A 1 145 ? -8.572 12.486 -23.190 1.00 77.62 145 ALA A O 1
ATOM 1115 N N . ASP A 1 146 ? -9.451 13.850 -24.760 1.00 68.06 146 ASP A N 1
ATOM 1116 C CA . ASP A 1 146 ? -9.416 12.866 -25.834 1.00 68.06 146 ASP A CA 1
ATOM 1117 C C . ASP A 1 146 ? -7.974 12.770 -26.342 1.00 68.06 146 ASP A C 1
ATOM 1119 O O . ASP A 1 146 ? -7.424 13.720 -26.900 1.00 68.06 146 ASP A O 1
ATOM 1123 N N . GLY A 1 147 ? -7.338 11.630 -26.092 1.00 63.84 147 GLY A N 1
ATOM 1124 C CA . GLY A 1 147 ? -5.989 11.335 -26.553 1.00 63.84 147 GLY A CA 1
ATOM 1125 C C . GLY A 1 147 ? -5.918 9.903 -27.049 1.00 63.84 147 GLY A C 1
ATOM 1126 O O . GLY A 1 147 ? -6.296 8.974 -26.334 1.00 63.84 147 GLY A O 1
ATOM 1127 N N . GLU A 1 148 ? -5.436 9.719 -28.277 1.00 65.62 148 GLU A N 1
ATOM 1128 C CA . GLU A 1 148 ? -5.091 8.391 -28.770 1.00 65.62 148 GLU A CA 1
ATOM 1129 C C . GLU A 1 148 ? -3.905 7.841 -27.971 1.00 65.62 148 GLU A C 1
ATOM 1131 O O . GLU A 1 148 ? -2.980 8.569 -27.600 1.00 65.62 148 GLU A O 1
ATOM 1136 N N . ALA A 1 149 ? -3.944 6.543 -27.675 1.00 68.31 149 ALA A N 1
ATOM 1137 C CA . ALA A 1 149 ? -2.870 5.878 -26.957 1.00 68.31 149 ALA A CA 1
ATOM 1138 C C . ALA A 1 149 ? -1.620 5.807 -27.846 1.00 68.31 149 ALA A C 1
ATOM 1140 O O . ALA A 1 149 ? -1.486 4.916 -28.686 1.00 68.31 149 ALA A O 1
ATOM 1141 N N . GLU A 1 150 ? -0.697 6.750 -27.665 1.00 78.44 150 GLU A N 1
ATOM 1142 C CA . GLU A 1 150 ? 0.608 6.684 -28.311 1.00 78.44 150 GLU A CA 1
ATOM 1143 C C . GLU A 1 150 ? 1.446 5.523 -27.748 1.00 78.44 150 GLU A C 1
ATOM 1145 O O . GLU A 1 150 ? 1.351 5.198 -26.560 1.00 78.44 150 GLU A O 1
ATOM 1150 N N . PRO A 1 151 ? 2.331 4.912 -28.555 1.00 83.19 151 PRO A N 1
ATOM 1151 C CA . PRO A 1 151 ? 3.271 3.918 -28.058 1.00 83.19 151 PRO A CA 1
ATOM 1152 C C . PRO A 1 151 ? 4.158 4.483 -26.940 1.00 83.19 151 PRO A C 1
ATOM 1154 O O . PRO A 1 151 ? 4.934 5.420 -27.143 1.00 83.19 151 PRO A O 1
ATOM 1157 N N . THR A 1 152 ? 4.101 3.866 -25.759 1.00 89.44 152 THR A N 1
ATOM 1158 C CA . THR A 1 152 ? 4.881 4.259 -24.575 1.00 89.44 152 THR A CA 1
ATOM 1159 C C . THR A 1 152 ? 5.961 3.222 -24.242 1.00 89.44 152 THR A C 1
ATOM 1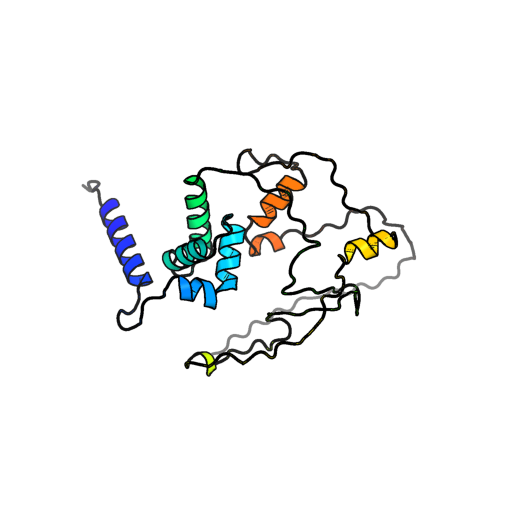161 O O . THR A 1 152 ? 5.829 2.494 -23.255 1.00 89.44 152 THR A O 1
ATOM 1164 N N . PRO A 1 153 ? 7.062 3.125 -25.015 1.00 90.88 153 PRO A N 1
ATOM 1165 C CA . PRO A 1 153 ? 8.135 2.184 -24.715 1.00 90.88 153 PRO A CA 1
ATOM 1166 C C . PRO A 1 153 ? 8.803 2.506 -23.370 1.00 90.88 153 PRO A C 1
ATOM 1168 O O . PRO A 1 153 ? 8.843 3.661 -22.918 1.00 90.88 153 PRO A O 1
ATOM 1171 N N . HIS A 1 154 ? 9.383 1.481 -22.741 1.00 93.31 154 HIS A N 1
ATOM 1172 C CA . HIS A 1 154 ? 10.232 1.672 -21.572 1.00 93.31 154 HIS A CA 1
ATOM 1173 C C . HIS A 1 154 ? 11.471 2.494 -21.947 1.00 93.31 154 HIS A C 1
ATOM 1175 O O . HIS A 1 154 ? 12.163 2.205 -22.921 1.00 93.31 154 HIS A O 1
ATOM 1181 N N . VAL A 1 155 ? 11.804 3.494 -21.127 1.00 92.88 155 VAL A N 1
ATOM 1182 C CA . VAL A 1 155 ? 12.979 4.355 -21.356 1.00 92.88 155 VAL A CA 1
ATOM 1183 C C . VAL A 1 155 ? 14.278 3.543 -21.372 1.00 92.88 155 VAL A C 1
ATOM 1185 O O . VAL A 1 155 ? 15.176 3.833 -22.157 1.00 92.88 155 VAL A O 1
ATOM 1188 N N . PHE A 1 156 ? 14.363 2.481 -20.566 1.00 92.88 156 PHE A N 1
ATOM 1189 C CA . PHE A 1 156 ? 15.508 1.569 -20.594 1.00 92.88 156 PHE A CA 1
ATOM 1190 C C . PHE A 1 156 ? 15.675 0.866 -21.945 1.00 92.88 156 PHE A C 1
ATOM 1192 O O . PHE A 1 156 ? 16.807 0.711 -22.388 1.00 92.88 156 PHE A O 1
ATOM 1199 N N . SER A 1 157 ? 14.588 0.525 -22.645 1.00 91.50 157 SER A N 1
ATOM 1200 C CA . SER A 1 157 ? 14.670 -0.051 -23.992 1.00 91.50 157 SER A CA 1
ATOM 1201 C C . SER A 1 157 ? 15.318 0.921 -24.984 1.00 91.50 157 SER A C 1
ATOM 1203 O O . SER A 1 157 ? 16.127 0.497 -25.803 1.00 91.50 157 SER A O 1
ATOM 1205 N N . LEU A 1 158 ? 15.040 2.226 -24.865 1.00 91.44 158 LEU A N 1
ATOM 1206 C CA . LEU A 1 158 ? 15.683 3.266 -25.682 1.00 91.44 158 LEU A CA 1
ATOM 1207 C C . LEU A 1 158 ? 17.185 3.369 -25.380 1.00 91.44 158 LEU A C 1
ATOM 1209 O O . LEU A 1 158 ? 18.005 3.416 -26.295 1.00 91.44 158 LEU A O 1
ATOM 1213 N N . LEU A 1 159 ? 17.559 3.353 -24.096 1.00 93.19 159 LEU A N 1
ATOM 1214 C CA . LEU A 1 159 ? 18.964 3.383 -23.675 1.00 93.19 159 LEU A CA 1
ATOM 1215 C C . LEU A 1 159 ? 19.735 2.159 -24.175 1.00 93.19 159 LEU A C 1
ATOM 1217 O O . LEU A 1 159 ? 20.889 2.276 -24.586 1.00 93.19 159 LEU A O 1
ATOM 1221 N N . THR A 1 160 ? 19.108 0.985 -24.167 1.00 93.69 160 THR A N 1
ATOM 1222 C CA . THR A 1 160 ? 19.734 -0.237 -24.667 1.00 93.69 160 THR A CA 1
ATOM 1223 C C . THR A 1 160 ? 19.892 -0.234 -26.184 1.00 93.69 160 THR A C 1
ATOM 1225 O O . THR A 1 160 ? 20.953 -0.611 -26.673 1.00 93.69 160 THR A O 1
ATOM 1228 N N . GLN A 1 161 ? 18.904 0.265 -26.933 1.00 91.69 161 GLN A N 1
ATOM 1229 C CA . GLN A 1 161 ? 19.028 0.451 -28.386 1.00 91.69 161 GLN A CA 1
ATOM 1230 C C . GLN A 1 161 ? 20.191 1.384 -28.758 1.00 91.69 161 GLN A C 1
ATOM 1232 O O . GLN A 1 161 ? 20.830 1.194 -29.787 1.00 91.69 161 GLN A O 1
ATOM 1237 N N . GLN A 1 162 ? 20.505 2.357 -27.900 1.00 93.19 162 GLN A N 1
ATOM 1238 C CA . GLN A 1 162 ? 21.641 3.270 -28.064 1.00 93.19 162 GLN A CA 1
ATOM 1239 C C . GLN A 1 162 ? 22.975 2.700 -27.545 1.00 93.19 162 GLN A C 1
ATOM 1241 O O . GLN A 1 162 ? 23.995 3.384 -27.599 1.00 93.19 162 GLN A O 1
ATOM 1246 N N . GLY A 1 163 ? 22.992 1.478 -27.004 1.00 93.75 163 GLY A N 1
ATOM 1247 C CA . GLY A 1 163 ? 24.187 0.871 -26.408 1.00 93.75 163 GLY A CA 1
ATOM 1248 C C . GLY A 1 163 ? 24.629 1.508 -25.084 1.00 93.75 163 GLY A C 1
ATOM 1249 O O . GLY A 1 163 ? 25.738 1.249 -24.621 1.00 93.75 163 GLY A O 1
ATOM 1250 N N . LEU A 1 164 ? 23.778 2.328 -24.456 1.00 94.81 164 LEU A N 1
ATOM 1251 C CA . LEU A 1 164 ? 24.063 3.015 -23.188 1.00 94.81 164 LEU A CA 1
ATOM 1252 C C . LEU A 1 164 ? 23.704 2.169 -21.957 1.00 94.81 164 LEU A C 1
ATOM 1254 O O . LEU A 1 164 ? 24.169 2.450 -20.853 1.00 94.81 164 LEU A O 1
ATOM 1258 N N . ALA A 1 165 ? 22.884 1.133 -22.133 1.00 94.69 165 ALA A N 1
ATOM 1259 C CA . ALA A 1 165 ? 22.482 0.201 -21.085 1.00 94.69 165 ALA A CA 1
ATOM 1260 C C . ALA A 1 165 ? 22.457 -1.243 -21.604 1.00 94.69 165 ALA A C 1
ATOM 1262 O O . ALA A 1 165 ? 22.323 -1.487 -22.800 1.00 94.69 165 ALA A O 1
ATOM 1263 N N . LYS A 1 166 ? 22.552 -2.215 -20.691 1.00 94.06 166 LYS A N 1
ATOM 1264 C CA . LYS A 1 166 ? 22.410 -3.642 -21.015 1.00 94.06 166 LYS A CA 1
ATOM 1265 C C . LYS A 1 166 ? 20.953 -4.077 -20.889 1.00 94.06 166 LYS A C 1
ATOM 1267 O O . LYS A 1 166 ? 20.274 -3.632 -19.966 1.00 94.06 166 LYS A O 1
ATOM 1272 N N . THR A 1 167 ? 20.506 -4.958 -21.781 1.00 92.94 167 THR A N 1
ATOM 1273 C CA . THR A 1 167 ? 19.197 -5.613 -21.668 1.00 92.94 167 THR A CA 1
ATOM 1274 C C . THR A 1 167 ? 19.199 -6.542 -20.459 1.00 92.94 167 THR A C 1
ATOM 1276 O O . THR A 1 167 ? 20.167 -7.266 -20.227 1.00 92.94 167 THR A O 1
ATOM 1279 N N . GLU A 1 168 ? 18.114 -6.527 -19.690 1.00 92.38 168 GLU A N 1
ATOM 1280 C CA . GLU A 1 168 ? 17.832 -7.577 -18.712 1.00 92.38 168 GLU A CA 1
ATOM 1281 C C . GLU A 1 168 ? 17.207 -8.760 -19.456 1.00 92.38 168 GLU A C 1
ATOM 1283 O O . GLU A 1 168 ? 16.133 -8.631 -20.039 1.00 92.38 168 GLU A O 1
ATOM 1288 N N . GLU A 1 169 ? 17.905 -9.891 -19.470 1.00 92.12 169 GLU A N 1
ATOM 1289 C CA . GLU A 1 169 ? 17.472 -11.108 -20.157 1.00 92.12 169 GLU A CA 1
ATOM 1290 C C . GLU A 1 169 ? 16.927 -12.119 -19.152 1.00 92.12 169 GLU A C 1
ATOM 1292 O O . GLU A 1 169 ? 17.544 -12.369 -18.108 1.00 92.12 169 GLU A O 1
ATOM 1297 N N . ASP A 1 170 ? 15.797 -12.738 -19.487 1.00 92.56 170 ASP A N 1
ATOM 1298 C CA . ASP A 1 170 ? 15.306 -13.885 -18.738 1.00 92.56 170 ASP A CA 1
ATOM 1299 C C . ASP A 1 170 ? 16.124 -15.131 -19.098 1.00 92.56 170 ASP A C 1
ATOM 1301 O O . ASP A 1 170 ? 16.214 -15.538 -20.255 1.00 92.56 170 ASP A O 1
ATOM 1305 N N . ARG A 1 171 ? 16.740 -15.736 -18.082 1.00 91.75 171 ARG A N 1
ATOM 1306 C CA . ARG A 1 171 ? 17.526 -16.972 -18.208 1.00 91.75 171 ARG A CA 1
ATOM 1307 C C . ARG A 1 171 ? 16.722 -18.218 -17.841 1.00 91.75 171 ARG A C 1
ATOM 1309 O O . ARG A 1 171 ? 17.298 -19.300 -17.755 1.00 91.75 171 ARG A O 1
ATOM 1316 N N . GLY A 1 172 ? 15.432 -18.070 -17.536 1.00 91.50 172 GLY A N 1
ATOM 1317 C CA . GLY A 1 172 ? 14.567 -19.149 -17.067 1.00 91.50 172 GLY A CA 1
ATOM 1318 C C . GLY A 1 172 ? 14.935 -19.676 -15.678 1.00 91.50 172 GLY A C 1
ATOM 1319 O O . GLY A 1 172 ? 14.466 -20.741 -15.282 1.00 91.50 172 GLY A O 1
ATOM 1320 N N . THR A 1 173 ? 15.796 -18.976 -14.928 1.00 92.44 173 THR A N 1
ATOM 1321 C CA . THR A 1 173 ? 16.165 -19.378 -13.566 1.00 92.44 173 THR A CA 1
ATOM 1322 C C . THR A 1 173 ? 14.956 -19.210 -12.638 1.00 92.44 173 THR A C 1
ATOM 1324 O O . THR A 1 173 ? 14.470 -18.085 -12.494 1.00 92.44 173 THR A O 1
ATOM 1327 N N . PRO A 1 174 ? 14.492 -20.275 -11.956 1.00 93.62 174 PRO A N 1
ATOM 1328 C CA . PRO A 1 174 ? 13.399 -20.158 -10.999 1.00 93.62 174 PRO A CA 1
ATOM 1329 C C . PRO A 1 174 ? 13.733 -19.152 -9.883 1.00 93.62 174 PRO A C 1
ATOM 1331 O O . PRO A 1 174 ? 14.852 -19.174 -9.361 1.00 93.62 174 PRO A O 1
ATOM 1334 N N . PRO A 1 175 ? 12.804 -18.260 -9.498 1.00 95.25 175 PRO A N 1
ATOM 1335 C CA . PRO A 1 175 ? 13.050 -17.303 -8.427 1.00 95.25 175 PRO A CA 1
ATOM 1336 C C . PRO A 1 175 ? 13.073 -17.992 -7.056 1.00 95.25 175 PRO A C 1
ATOM 1338 O O . PRO A 1 175 ? 12.256 -18.870 -6.776 1.00 95.25 175 PRO A O 1
ATOM 1341 N N . ASP A 1 176 ? 13.969 -17.542 -6.174 1.00 95.38 176 ASP A N 1
ATOM 1342 C CA . ASP A 1 176 ? 13.957 -17.947 -4.766 1.00 95.38 176 ASP A CA 1
ATOM 1343 C C . ASP A 1 176 ? 12.714 -17.390 -4.051 1.00 95.38 176 ASP A C 1
ATOM 1345 O O . ASP A 1 176 ? 12.258 -16.286 -4.357 1.00 95.38 176 ASP A O 1
ATOM 1349 N N . ASP A 1 177 ? 12.199 -18.120 -3.054 1.00 95.50 177 ASP A N 1
ATOM 1350 C CA . ASP A 1 177 ? 11.031 -17.712 -2.264 1.00 95.50 177 ASP A CA 1
ATOM 1351 C C . ASP A 1 177 ? 11.349 -17.686 -0.762 1.00 95.50 177 ASP A C 1
ATOM 1353 O O . ASP A 1 177 ? 11.259 -18.696 -0.056 1.00 95.50 177 ASP A O 1
ATOM 1357 N N . ILE A 1 178 ? 11.645 -16.494 -0.240 1.00 94.94 178 ILE A N 1
ATOM 1358 C CA . ILE A 1 178 ? 11.971 -16.279 1.179 1.00 94.94 178 ILE A CA 1
ATOM 1359 C C . ILE A 1 178 ? 10.809 -16.601 2.128 1.00 94.94 178 ILE A C 1
ATOM 1361 O O . ILE A 1 178 ? 10.997 -16.649 3.341 1.00 94.94 178 ILE A O 1
ATOM 1365 N N . THR A 1 179 ? 9.587 -16.764 1.606 1.00 93.12 179 THR A N 1
ATOM 1366 C CA . THR A 1 179 ? 8.425 -17.144 2.423 1.00 93.12 179 THR A CA 1
ATOM 1367 C C . THR A 1 179 ? 8.365 -18.641 2.693 1.00 93.12 179 THR A C 1
ATOM 1369 O O . THR A 1 179 ? 7.616 -19.068 3.567 1.00 93.12 179 THR A O 1
ATOM 1372 N N . ARG A 1 180 ? 9.166 -19.425 1.963 1.00 92.94 180 ARG A N 1
ATOM 1373 C CA . ARG A 1 180 ? 9.305 -20.874 2.127 1.00 92.94 180 ARG A CA 1
ATOM 1374 C C . ARG A 1 180 ? 10.670 -21.246 2.684 1.00 92.94 180 ARG A C 1
ATOM 1376 O O . ARG A 1 180 ? 10.757 -22.136 3.522 1.00 92.94 180 ARG A O 1
ATOM 1383 N N . THR A 1 181 ? 11.724 -20.573 2.226 1.00 94.69 181 THR A N 1
ATOM 1384 C CA . THR A 1 181 ? 13.104 -20.898 2.589 1.00 94.69 181 THR A CA 1
ATOM 1385 C C . THR A 1 181 ? 13.803 -19.747 3.304 1.00 94.69 181 THR A C 1
ATOM 1387 O O . THR A 1 181 ? 13.848 -18.638 2.770 1.00 94.69 181 THR A O 1
ATOM 1390 N N . PRO A 1 182 ? 14.442 -20.042 4.450 1.00 93.56 182 PRO A N 1
ATOM 1391 C CA . PRO A 1 182 ? 15.497 -19.280 5.081 1.00 93.56 182 PRO A CA 1
ATOM 1392 C C . PRO A 1 182 ? 16.277 -18.289 4.215 1.00 93.56 182 PRO A C 1
ATOM 1394 O O . PRO A 1 182 ? 16.975 -18.816 3.350 1.00 93.56 182 PRO A O 1
ATOM 1397 N N . PRO A 1 183 ? 16.297 -16.951 4.375 1.00 91.94 183 PRO A N 1
ATOM 1398 C CA . PRO A 1 183 ? 17.324 -16.180 3.677 1.00 91.94 183 PRO A CA 1
ATOM 1399 C C . PRO A 1 183 ? 18.711 -16.541 4.237 1.00 91.94 183 PRO A C 1
ATOM 1401 O O . PRO A 1 183 ? 18.989 -16.323 5.416 1.00 91.94 183 PRO A O 1
ATOM 1404 N N . VAL A 1 184 ? 19.584 -17.084 3.383 1.00 93.00 184 VAL A N 1
ATOM 1405 C CA . VAL A 1 184 ? 20.999 -17.365 3.683 1.00 93.00 184 VAL A CA 1
ATOM 1406 C C . VAL A 1 184 ? 21.866 -16.489 2.786 1.00 93.00 184 VAL A C 1
ATOM 1408 O O . VAL A 1 184 ? 21.630 -16.399 1.581 1.00 93.00 184 VAL A O 1
ATOM 1411 N N . TYR A 1 185 ? 22.845 -15.804 3.374 1.00 93.00 185 TYR A N 1
ATOM 1412 C CA . TYR A 1 185 ? 23.685 -14.846 2.656 1.00 93.00 185 TYR A CA 1
ATOM 1413 C C . TYR A 1 185 ? 24.967 -15.508 2.129 1.00 93.00 185 TYR A C 1
ATOM 1415 O O . TYR A 1 185 ? 25.587 -16.272 2.869 1.00 93.00 185 TYR A O 1
ATOM 1423 N N . PRO A 1 186 ? 25.412 -15.177 0.899 1.00 94.44 186 PRO A N 1
ATOM 1424 C CA . PRO A 1 186 ? 24.828 -14.201 -0.033 1.00 94.44 186 PRO A CA 1
ATOM 1425 C C . PRO A 1 186 ? 23.546 -14.704 -0.730 1.00 94.44 186 PRO A C 1
ATOM 1427 O O . PRO A 1 186 ? 23.493 -15.830 -1.206 1.00 94.44 186 PRO A O 1
ATOM 1430 N N . CYS A 1 187 ? 22.527 -13.841 -0.840 1.00 93.62 187 CYS A N 1
ATOM 1431 C CA . CYS A 1 187 ? 21.263 -14.166 -1.520 1.00 93.62 187 CYS A CA 1
ATOM 1432 C C . CYS A 1 187 ? 21.295 -13.796 -3.012 1.00 93.62 187 CYS A C 1
ATOM 1434 O O . CYS A 1 187 ? 21.966 -12.832 -3.398 1.00 93.62 187 CYS A O 1
ATOM 1436 N N . SER A 1 188 ? 20.493 -14.475 -3.837 1.00 94.81 188 SER A N 1
ATOM 1437 C CA . SER A 1 188 ? 20.262 -14.127 -5.248 1.00 94.81 188 SER A CA 1
ATOM 1438 C C . SER A 1 188 ? 19.586 -12.756 -5.426 1.00 94.81 188 SER A C 1
ATOM 1440 O O . SER A 1 188 ? 19.076 -12.152 -4.478 1.00 94.81 188 SER A O 1
ATOM 1442 N N . ARG A 1 189 ? 19.559 -12.231 -6.660 1.00 94.69 189 ARG A N 1
ATOM 1443 C CA . ARG A 1 189 ? 18.859 -10.968 -6.961 1.00 94.69 189 ARG A CA 1
ATOM 1444 C C . ARG A 1 189 ? 17.349 -11.075 -6.727 1.00 94.69 189 ARG A C 1
ATOM 1446 O O . ARG A 1 189 ? 16.789 -10.135 -6.170 1.00 94.69 189 ARG A O 1
ATOM 1453 N N . SER A 1 190 ? 16.716 -12.185 -7.111 1.00 95.50 190 SER A N 1
ATOM 1454 C CA . SER A 1 190 ? 15.274 -12.407 -6.922 1.00 95.50 190 SER A CA 1
ATOM 1455 C C . SER A 1 190 ? 14.901 -12.401 -5.438 1.00 95.50 190 SER A C 1
ATOM 1457 O O . SER A 1 190 ? 14.005 -11.657 -5.044 1.00 95.50 190 SER A O 1
ATOM 1459 N N . SER A 1 191 ? 15.677 -13.093 -4.596 1.00 95.19 191 SER A N 1
ATOM 1460 C CA . SER A 1 191 ? 15.511 -13.061 -3.137 1.00 95.19 191 SER A CA 1
ATOM 1461 C C . SER A 1 191 ? 15.651 -11.644 -2.564 1.00 95.19 191 SER A C 1
ATOM 1463 O O . SER A 1 191 ? 14.827 -11.215 -1.755 1.00 95.19 191 SER A O 1
ATOM 1465 N N . ARG A 1 192 ? 16.652 -10.866 -3.004 1.00 95.06 192 ARG A N 1
ATOM 1466 C CA . ARG A 1 192 ? 16.826 -9.473 -2.548 1.00 95.06 192 ARG A CA 1
ATOM 1467 C C . ARG A 1 192 ? 15.663 -8.571 -2.966 1.00 95.06 192 ARG A C 1
ATOM 1469 O O . ARG A 1 192 ? 15.198 -7.790 -2.144 1.00 95.06 192 ARG A O 1
ATOM 1476 N N . LEU A 1 193 ? 15.176 -8.678 -4.205 1.00 95.25 193 LEU A N 1
ATOM 1477 C CA . LEU A 1 193 ? 14.020 -7.904 -4.680 1.00 95.25 193 LEU A CA 1
ATOM 1478 C C . LEU A 1 193 ? 12.748 -8.257 -3.896 1.00 95.25 193 LEU A C 1
ATOM 1480 O O . LEU A 1 193 ? 12.028 -7.356 -3.466 1.00 95.25 193 LEU A O 1
ATOM 1484 N N . GLN A 1 194 ? 12.519 -9.547 -3.626 1.00 95.50 194 GLN A N 1
ATOM 1485 C CA . GLN A 1 194 ? 11.400 -10.007 -2.798 1.00 95.50 194 GLN A CA 1
ATOM 1486 C C . GLN A 1 194 ? 11.490 -9.460 -1.363 1.00 95.50 194 GLN A C 1
ATOM 1488 O O . GLN A 1 194 ? 10.480 -9.048 -0.792 1.00 95.50 194 GLN A O 1
ATOM 1493 N N . GLN A 1 195 ? 12.691 -9.422 -0.776 1.00 94.19 195 GLN A N 1
ATOM 1494 C CA . GLN A 1 195 ? 12.921 -8.838 0.550 1.00 94.19 195 GLN A CA 1
ATOM 1495 C C . GLN A 1 195 ? 12.665 -7.329 0.567 1.00 94.19 195 GLN A C 1
ATOM 1497 O O . GLN A 1 195 ? 11.994 -6.846 1.475 1.00 94.19 195 GLN A O 1
ATOM 1502 N N . LEU A 1 196 ? 13.165 -6.596 -0.434 1.00 94.44 196 LEU A N 1
ATOM 1503 C CA . LEU A 1 196 ? 13.019 -5.140 -0.526 1.00 94.44 196 LEU A CA 1
ATOM 1504 C C . LEU A 1 196 ? 11.557 -4.712 -0.645 1.00 94.44 196 LEU A C 1
ATOM 1506 O O . LEU A 1 196 ? 11.146 -3.778 0.036 1.00 94.44 196 LEU A O 1
ATOM 1510 N N . MET A 1 197 ? 10.763 -5.424 -1.446 1.00 93.81 197 MET A N 1
ATOM 1511 C CA . MET A 1 197 ? 9.331 -5.146 -1.598 1.00 93.81 197 MET A CA 1
ATOM 1512 C C . MET A 1 197 ? 8.560 -5.310 -0.276 1.00 93.81 197 MET A C 1
ATOM 1514 O O . MET A 1 197 ? 7.635 -4.557 -0.001 1.00 93.81 197 MET A O 1
ATOM 1518 N N . ARG A 1 198 ? 8.985 -6.247 0.581 1.00 91.19 198 ARG A N 1
ATOM 1519 C CA . ARG A 1 198 ? 8.341 -6.564 1.870 1.00 91.19 198 ARG A CA 1
ATOM 1520 C C . ARG A 1 198 ? 8.925 -5.800 3.061 1.00 91.19 198 ARG A C 1
ATOM 1522 O O . ARG A 1 198 ? 8.511 -6.051 4.196 1.00 91.19 198 ARG A O 1
ATOM 1529 N N . ALA A 1 199 ? 9.950 -4.982 2.835 1.00 83.94 199 ALA A N 1
ATOM 1530 C CA . ALA A 1 199 ? 10.649 -4.254 3.882 1.00 83.94 199 ALA A CA 1
ATOM 1531 C C . ALA A 1 199 ? 9.940 -2.936 4.197 1.00 83.94 199 ALA A C 1
ATOM 1533 O O . ALA A 1 199 ? 9.284 -2.340 3.347 1.00 83.94 199 ALA A O 1
ATOM 1534 N N . MET A 1 200 ? 10.132 -2.444 5.422 1.00 70.25 200 MET A N 1
ATOM 1535 C CA . MET A 1 200 ? 9.546 -1.168 5.808 1.00 70.25 200 MET A CA 1
ATOM 1536 C C . MET A 1 200 ? 10.169 -0.015 5.016 1.00 70.25 200 MET A C 1
ATOM 1538 O O . MET A 1 200 ? 11.397 0.121 4.968 1.00 70.25 200 MET A O 1
ATOM 1542 N N . LYS A 1 201 ? 9.321 0.843 4.424 1.00 63.28 201 LYS A N 1
ATOM 1543 C CA . LYS A 1 201 ? 9.746 1.959 3.553 1.00 63.28 201 LYS A CA 1
ATOM 1544 C C . LYS A 1 201 ? 10.888 2.793 4.149 1.00 63.28 201 LYS A C 1
ATOM 1546 O O . LYS A 1 201 ? 11.819 3.142 3.433 1.00 63.28 201 LYS A O 1
ATOM 1551 N N . ALA A 1 202 ? 10.863 3.073 5.455 1.00 53.12 202 ALA A N 1
ATOM 1552 C CA . ALA A 1 202 ? 11.898 3.858 6.137 1.00 53.12 202 ALA A CA 1
ATOM 1553 C C . ALA A 1 202 ? 13.271 3.153 6.208 1.00 53.12 202 ALA A C 1
ATOM 1555 O O . ALA A 1 202 ? 14.308 3.807 6.123 1.00 53.12 202 ALA A O 1
ATOM 1556 N N . THR A 1 203 ? 13.306 1.824 6.327 1.00 55.53 203 THR A N 1
ATOM 1557 C CA . THR A 1 203 ? 14.548 1.046 6.463 1.00 55.53 203 THR A CA 1
ATOM 1558 C C . THR A 1 203 ? 15.246 0.818 5.123 1.00 55.53 203 THR A C 1
ATOM 1560 O O . THR A 1 203 ? 16.467 0.660 5.094 1.00 55.53 203 THR A O 1
ATOM 1563 N N . CYS A 1 204 ? 14.506 0.865 4.009 1.00 54.56 204 CYS A N 1
ATOM 1564 C CA . CYS A 1 204 ? 15.073 0.762 2.662 1.00 54.56 204 CYS A CA 1
ATOM 1565 C C . CYS A 1 204 ? 16.040 1.921 2.336 1.00 54.56 204 CYS A C 1
ATOM 1567 O O . CYS A 1 204 ? 17.022 1.718 1.625 1.00 54.56 204 CYS A O 1
ATOM 1569 N N . TRP A 1 205 ? 15.842 3.109 2.923 1.00 38.16 205 TRP A N 1
ATOM 1570 C CA . TRP A 1 205 ? 16.712 4.283 2.727 1.00 38.16 205 TRP A CA 1
ATOM 1571 C C . TRP A 1 205 ? 18.145 4.103 3.237 1.00 38.16 205 TRP A C 1
ATOM 1573 O O . TRP A 1 205 ? 19.032 4.877 2.883 1.00 38.16 205 TRP A O 1
ATOM 1583 N N . ARG A 1 206 ? 18.402 3.081 4.062 1.00 42.66 206 ARG A N 1
ATOM 1584 C CA . ARG A 1 206 ? 19.736 2.808 4.609 1.00 42.66 206 ARG A CA 1
ATOM 1585 C C . ARG A 1 206 ? 20.613 1.950 3.694 1.00 42.66 206 ARG A C 1
ATOM 1587 O O . ARG A 1 206 ? 21.721 1.603 4.090 1.00 42.66 206 ARG A O 1
ATOM 1594 N N . TRP A 1 207 ? 20.156 1.627 2.485 1.00 37.69 207 TRP A N 1
ATOM 1595 C CA . TRP A 1 207 ? 20.995 1.028 1.450 1.00 37.69 207 TRP A CA 1
ATOM 1596 C C . TRP A 1 207 ? 21.691 2.125 0.633 1.00 37.69 207 TRP A C 1
ATOM 1598 O O . TRP A 1 207 ? 21.093 2.650 -0.307 1.00 37.69 207 TRP A O 1
ATOM 1608 N N . PRO A 1 208 ? 22.958 2.485 0.928 1.00 36.75 208 PRO A N 1
ATOM 1609 C CA . PRO A 1 208 ? 23.745 3.213 -0.045 1.00 36.75 208 PRO A CA 1
ATOM 1610 C C . PRO A 1 208 ? 23.920 2.288 -1.247 1.00 36.75 208 PRO A C 1
ATOM 1612 O O . PRO A 1 208 ? 24.496 1.202 -1.137 1.00 36.75 208 PRO A O 1
ATOM 1615 N N . ILE A 1 209 ? 23.426 2.725 -2.402 1.00 34.91 209 ILE A N 1
ATOM 1616 C CA . ILE A 1 209 ? 23.886 2.229 -3.694 1.00 34.91 209 ILE A CA 1
ATOM 1617 C C . ILE A 1 209 ? 25.397 2.485 -3.692 1.00 34.91 209 ILE A C 1
ATOM 1619 O O . ILE A 1 209 ? 25.837 3.602 -3.939 1.00 34.91 209 ILE A O 1
ATOM 1623 N N . ARG A 1 210 ? 26.210 1.495 -3.303 1.00 25.36 210 ARG A N 1
ATOM 1624 C CA . ARG A 1 210 ? 27.659 1.566 -3.495 1.00 25.36 210 ARG A CA 1
ATOM 1625 C C . ARG A 1 210 ? 27.878 1.455 -5.003 1.00 25.36 210 ARG A C 1
ATOM 1627 O O . ARG A 1 210 ? 27.604 0.379 -5.540 1.00 25.36 210 ARG A O 1
ATOM 1634 N N . PRO A 1 211 ? 28.343 2.503 -5.706 1.00 30.33 211 PRO A N 1
ATOM 1635 C CA . PRO A 1 211 ? 28.816 2.310 -7.063 1.00 30.33 211 PRO A CA 1
ATOM 1636 C C . PRO A 1 211 ? 29.990 1.328 -7.002 1.00 30.33 211 PRO A C 1
ATOM 1638 O O . PRO A 1 211 ? 30.872 1.443 -6.147 1.00 30.33 211 PRO A O 1
ATOM 1641 N N . SER A 1 212 ? 29.953 0.316 -7.866 1.00 28.64 212 SER A N 1
ATOM 1642 C CA . SER A 1 212 ? 31.029 -0.659 -8.013 1.00 28.64 212 SER A CA 1
ATOM 1643 C C . SER A 1 212 ? 32.340 0.080 -8.278 1.00 28.64 212 SER A C 1
ATOM 1645 O O . SER A 1 212 ? 32.481 0.774 -9.284 1.00 28.64 212 SER A O 1
ATOM 1647 N N . ALA A 1 213 ? 33.291 -0.051 -7.357 1.00 33.84 213 ALA A N 1
ATOM 1648 C CA . ALA A 1 213 ? 34.633 0.486 -7.487 1.00 33.84 213 ALA A CA 1
ATOM 1649 C C . ALA A 1 213 ? 35.395 -0.305 -8.561 1.00 33.84 213 ALA A C 1
ATOM 1651 O O . ALA A 1 213 ? 36.001 -1.329 -8.267 1.00 33.84 213 ALA A O 1
ATOM 1652 N N . ALA A 1 214 ? 35.342 0.156 -9.810 1.00 32.41 214 ALA A N 1
ATOM 1653 C CA . ALA A 1 214 ? 36.230 -0.294 -10.879 1.00 32.41 214 ALA A CA 1
ATOM 1654 C C . ALA A 1 214 ? 36.308 0.769 -11.986 1.00 32.41 214 ALA A C 1
ATOM 1656 O O . ALA A 1 214 ? 35.675 0.620 -13.020 1.00 32.41 214 ALA A O 1
ATOM 1657 N N . MET A 1 215 ? 37.034 1.863 -11.723 1.00 27.97 215 MET A N 1
ATOM 1658 C CA . MET A 1 215 ? 37.769 2.701 -12.696 1.00 27.97 215 MET A CA 1
ATOM 1659 C C . MET A 1 215 ? 38.226 3.992 -11.998 1.00 27.97 215 MET A C 1
ATOM 1661 O O . MET A 1 215 ? 37.752 5.090 -12.270 1.00 27.97 215 MET A O 1
ATOM 1665 N N . ALA A 1 216 ? 39.163 3.863 -11.059 1.00 26.66 216 ALA A N 1
ATOM 1666 C CA . ALA A 1 216 ? 39.985 4.996 -10.647 1.00 26.66 216 ALA A CA 1
ATOM 1667 C C . ALA A 1 216 ? 41.185 5.061 -11.603 1.00 26.66 216 ALA A C 1
ATOM 1669 O O . ALA A 1 216 ? 42.236 4.479 -11.340 1.00 26.66 216 ALA A O 1
ATOM 1670 N N . ALA A 1 217 ? 41.003 5.714 -12.753 1.00 27.69 217 ALA A N 1
ATOM 1671 C CA . ALA A 1 217 ? 42.122 6.133 -13.583 1.00 27.69 217 ALA A CA 1
ATOM 1672 C C . ALA A 1 217 ? 42.772 7.351 -12.915 1.00 27.69 217 ALA A C 1
ATOM 1674 O O . ALA A 1 217 ? 42.229 8.453 -12.884 1.00 27.69 217 ALA A O 1
ATOM 1675 N N . THR A 1 218 ? 43.927 7.097 -12.314 1.00 26.38 218 THR A N 1
ATOM 1676 C CA . THR A 1 218 ? 44.811 8.059 -11.665 1.00 26.38 218 THR A CA 1
ATOM 1677 C C . THR A 1 218 ? 45.258 9.143 -12.648 1.00 26.38 218 THR A C 1
ATOM 1679 O O . THR A 1 218 ? 46.117 8.892 -13.489 1.00 26.38 218 THR A O 1
ATOM 1682 N N . ILE A 1 219 ? 44.757 10.370 -12.499 1.00 28.33 219 ILE A N 1
ATOM 1683 C CA . ILE A 1 219 ? 45.433 11.571 -13.007 1.00 28.33 219 ILE A CA 1
ATOM 1684 C C . ILE A 1 219 ? 46.072 12.262 -11.800 1.00 28.33 219 ILE A C 1
ATOM 1686 O O . ILE A 1 219 ? 45.404 12.915 -11.001 1.00 28.33 219 ILE A O 1
ATOM 1690 N N . ARG A 1 220 ? 47.384 12.053 -11.635 1.00 24.58 220 ARG A N 1
ATOM 1691 C CA . ARG A 1 220 ? 48.236 12.804 -10.702 1.00 24.58 220 ARG A CA 1
ATOM 1692 C C . ARG A 1 220 ? 48.531 14.174 -11.303 1.00 24.58 220 ARG A C 1
ATOM 1694 O O . ARG A 1 220 ? 49.161 14.234 -12.351 1.00 24.58 220 ARG A O 1
ATOM 1701 N N . LEU A 1 221 ? 48.201 15.242 -10.584 1.00 27.27 221 LEU A N 1
ATOM 1702 C CA . LEU A 1 221 ? 48.842 16.554 -10.718 1.00 27.27 221 LEU A CA 1
ATOM 1703 C C . LEU A 1 221 ? 49.123 17.119 -9.307 1.00 27.27 221 LEU A C 1
ATOM 1705 O O . LEU A 1 221 ? 48.417 16.763 -8.361 1.00 27.27 221 LEU A O 1
ATOM 1709 N N . PRO A 1 222 ? 50.216 17.883 -9.129 1.00 28.02 222 PRO A N 1
ATOM 1710 C CA . PRO A 1 222 ? 50.977 17.927 -7.884 1.00 28.02 222 PRO A CA 1
ATOM 1711 C C . PRO A 1 222 ? 50.426 18.896 -6.834 1.00 28.02 222 PRO A C 1
ATOM 1713 O O . PRO A 1 222 ? 49.772 19.893 -7.127 1.00 28.02 222 PRO A O 1
ATOM 1716 N N . ALA A 1 223 ? 50.768 18.576 -5.587 1.00 28.97 223 ALA A N 1
ATOM 1717 C CA . ALA A 1 223 ? 50.403 19.276 -4.369 1.00 28.97 223 ALA A CA 1
ATOM 1718 C C . ALA A 1 223 ? 50.826 20.755 -4.352 1.00 28.97 223 ALA A C 1
ATOM 1720 O O . ALA A 1 223 ? 51.992 21.084 -4.572 1.00 28.97 223 ALA A O 1
ATOM 1721 N N . ARG A 1 224 ? 49.902 21.629 -3.939 1.00 27.69 224 ARG A N 1
ATOM 1722 C CA . ARG A 1 224 ? 50.234 22.867 -3.229 1.00 27.69 224 ARG A CA 1
ATOM 1723 C C . ARG A 1 224 ? 49.348 23.024 -1.996 1.00 27.69 224 ARG A C 1
ATOM 1725 O O . ARG A 1 224 ? 48.140 22.831 -2.026 1.00 27.69 224 ARG A O 1
ATOM 1732 N N . SER A 1 225 ? 50.043 23.320 -0.912 1.00 29.20 225 SER A N 1
ATOM 1733 C CA . SER A 1 225 ? 49.634 23.482 0.475 1.00 29.20 225 SER A CA 1
ATOM 1734 C C . SER A 1 225 ? 48.656 24.633 0.714 1.00 29.20 225 SER A C 1
ATOM 1736 O O . SER A 1 225 ? 48.946 25.760 0.320 1.00 29.20 225 SER A O 1
ATOM 1738 N N . ALA A 1 226 ? 47.600 24.384 1.490 1.00 30.16 226 ALA A N 1
ATOM 1739 C CA . ALA A 1 226 ? 47.031 25.366 2.415 1.00 30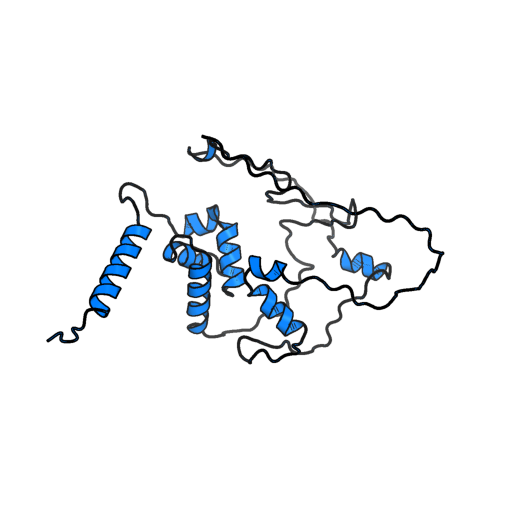.16 226 ALA A CA 1
ATOM 1740 C C . ALA A 1 226 ? 46.183 24.638 3.467 1.00 30.16 226 ALA A C 1
ATOM 1742 O O . ALA A 1 226 ? 45.130 24.078 3.168 1.00 30.16 226 ALA A O 1
ATOM 1743 N N . ALA A 1 227 ? 46.674 24.618 4.704 1.00 30.17 227 ALA A N 1
ATOM 1744 C CA . ALA A 1 227 ? 45.920 24.181 5.866 1.00 30.17 227 ALA A CA 1
ATOM 1745 C C . ALA A 1 227 ? 44.901 25.267 6.243 1.00 30.17 227 ALA A C 1
ATOM 1747 O O . ALA A 1 227 ? 45.279 26.418 6.452 1.00 30.17 227 ALA A O 1
ATOM 1748 N N . ALA A 1 228 ? 43.627 24.898 6.370 1.00 29.23 228 ALA A N 1
ATOM 1749 C CA . ALA A 1 228 ? 42.610 25.728 7.004 1.00 29.23 228 ALA A CA 1
ATOM 1750 C C . ALA A 1 228 ? 41.775 24.856 7.948 1.00 29.23 228 ALA A C 1
ATOM 1752 O O . ALA A 1 228 ? 40.960 24.029 7.544 1.00 29.23 228 ALA A O 1
ATOM 1753 N N . THR A 1 229 ? 42.047 25.024 9.234 1.00 28.30 229 THR A N 1
ATOM 1754 C CA . THR A 1 229 ? 41.340 24.461 10.380 1.00 28.30 229 THR A CA 1
ATOM 1755 C C . THR A 1 229 ? 39.926 25.040 10.464 1.00 28.30 229 THR A C 1
ATOM 1757 O O . THR A 1 229 ? 39.750 26.243 10.640 1.00 28.30 229 THR A O 1
ATOM 1760 N N . CYS A 1 230 ? 38.896 24.192 10.380 1.00 24.81 230 CYS A N 1
ATOM 1761 C CA . CYS A 1 230 ? 37.507 24.605 10.590 1.00 24.81 230 CYS A CA 1
ATOM 1762 C C . CYS A 1 230 ? 37.083 24.293 12.036 1.00 24.81 230 CYS A C 1
ATOM 1764 O O . CYS A 1 230 ? 37.027 23.136 12.451 1.00 24.81 230 CYS A O 1
ATOM 1766 N N . ARG A 1 231 ? 36.831 25.345 12.823 1.00 23.89 231 ARG A N 1
ATOM 1767 C CA . ARG A 1 231 ? 36.450 25.295 14.242 1.00 23.89 231 ARG A CA 1
ATOM 1768 C C . ARG A 1 231 ? 34.923 25.379 14.357 1.00 23.89 231 ARG A C 1
ATOM 1770 O O . ARG A 1 231 ? 34.334 26.381 13.966 1.00 23.89 231 ARG A O 1
ATOM 1777 N N . TRP A 1 232 ? 34.290 24.349 14.915 1.00 23.73 232 TRP A N 1
ATOM 1778 C CA . TRP A 1 232 ? 32.862 24.332 15.258 1.00 23.73 232 TRP A CA 1
ATOM 1779 C C . TRP A 1 232 ? 32.567 25.285 16.433 1.00 23.73 232 TRP A C 1
ATOM 1781 O O . TRP A 1 232 ? 33.176 25.164 17.496 1.00 23.73 232 TRP A O 1
ATOM 1791 N N . LYS A 1 233 ? 31.610 26.210 16.274 1.00 25.23 233 LYS A N 1
ATOM 1792 C CA . LYS A 1 233 ? 30.980 26.957 17.380 1.00 25.23 233 LYS A CA 1
ATOM 1793 C C . LYS A 1 233 ? 29.506 26.563 17.469 1.00 25.23 233 LYS A C 1
ATOM 1795 O O . LYS A 1 233 ? 28.717 26.905 16.596 1.00 25.23 233 LYS A O 1
ATOM 1800 N N . SER A 1 234 ? 29.143 25.866 18.544 1.00 28.88 234 SER A N 1
ATOM 1801 C CA . SER A 1 234 ? 27.756 25.619 18.940 1.00 28.88 234 SER A CA 1
ATOM 1802 C C . SER A 1 234 ? 27.166 26.863 19.607 1.00 28.88 234 SER A C 1
ATOM 1804 O O . SER A 1 234 ? 27.758 27.384 20.552 1.00 28.88 234 SER A O 1
ATOM 1806 N N . SER A 1 235 ? 25.982 27.296 19.186 1.00 29.39 235 SER A N 1
ATOM 1807 C CA . SER A 1 235 ? 25.196 28.328 19.868 1.00 29.39 235 SER A CA 1
ATOM 1808 C C . SER A 1 235 ? 23.825 27.753 20.224 1.00 29.39 235 SER A C 1
ATOM 1810 O O . SER A 1 235 ? 22.952 27.656 19.366 1.00 29.39 235 SER A O 1
ATOM 1812 N N . ARG A 1 236 ? 23.643 27.377 21.498 1.00 31.59 236 ARG A N 1
ATOM 1813 C CA . ARG A 1 236 ? 22.326 27.235 22.136 1.00 31.59 236 ARG A CA 1
ATOM 1814 C C . ARG A 1 236 ? 21.864 28.631 22.561 1.00 31.59 236 ARG A C 1
ATOM 1816 O O . ARG A 1 236 ? 22.622 29.329 23.228 1.00 31.59 236 ARG A O 1
ATOM 1823 N N . LYS A 1 237 ? 20.626 29.007 22.246 1.00 30.55 237 LYS A N 1
ATOM 1824 C CA . LYS A 1 237 ? 19.905 30.069 22.959 1.00 30.55 237 LYS A CA 1
ATOM 1825 C C . LYS A 1 237 ? 18.549 29.528 23.395 1.00 30.55 237 LYS A C 1
ATOM 1827 O O . LYS A 1 237 ? 17.746 29.132 22.556 1.00 30.55 237 LYS A O 1
ATOM 1832 N N . SER A 1 238 ? 18.364 29.475 24.711 1.00 28.34 238 SER A N 1
ATOM 1833 C CA . SER A 1 238 ? 17.075 29.346 25.379 1.00 28.34 238 SER A CA 1
ATOM 1834 C C . SER A 1 238 ? 16.293 30.644 25.212 1.00 28.34 238 SER A C 1
ATOM 1836 O O . SER A 1 238 ? 16.881 31.725 25.295 1.00 28.34 238 SER A O 1
ATOM 1838 N N . TRP A 1 239 ? 14.985 30.528 25.034 1.00 37.53 239 TRP A N 1
ATOM 1839 C CA . TRP A 1 239 ? 14.051 31.629 25.225 1.00 37.53 239 TRP A CA 1
ATOM 1840 C C . TRP A 1 239 ? 13.251 31.365 26.500 1.00 37.53 239 TRP A C 1
ATOM 1842 O O . TRP A 1 239 ? 12.916 30.213 26.784 1.00 37.53 239 TRP A O 1
ATOM 1852 N N . LEU A 1 240 ? 13.093 32.445 27.268 1.00 39.59 240 LEU A N 1
ATOM 1853 C CA . LEU A 1 240 ? 12.188 32.608 28.405 1.00 39.59 240 LEU A CA 1
ATOM 1854 C C . LEU A 1 240 ? 10.735 32.342 28.002 1.00 39.59 240 LEU A C 1
ATOM 1856 O O . LEU A 1 240 ? 10.402 32.651 26.834 1.00 39.59 240 LEU A O 1
#

Foldseek 3Di:
DDDDDDDVVVVVVVVVVVVVDVLQPDPVDDGDDLVCCLPVVVVLLVQLCQLLVHPDSSLLSVLCSVVSNPSVSSSVVSVVVVVVDDDPDDDDDDDPQPDPDQFDADPPDPADFQGGHHHDDPPPPDPDDDPCVVDDDDDDDDDDDDDDRTRDDDPQVVCVVVVNDDDDDDPVDDADDCVVDDDDPPDDPSVVVSDLSNDNPVVNVPDDPPDPPDDPPDDDDDDDDDDDDDDDDDDDDDDD